Protein AF-A0A0D0ATN3-F1 (afdb_monomer)

pLDDT: mean 74.01, std 19.3, range [31.94, 97.38]

Mean predicted aligned error: 21.72 Å

Solvent-accessible surface area (backbone atoms only — not comparable to full-atom values): 22575 Å² total; per-residue (Å²): 134,84,80,76,78,71,85,44,72,61,66,73,38,77,87,56,84,79,75,71,80,78,74,77,78,72,66,83,76,50,70,67,58,50,52,53,48,52,52,52,50,52,53,52,51,50,54,52,49,54,49,52,52,52,53,51,50,49,54,51,51,51,53,50,55,47,44,55,51,16,64,77,67,76,44,57,52,66,58,55,46,62,65,70,42,78,64,70,81,70,70,72,80,78,76,84,49,58,69,58,21,52,45,51,54,50,48,49,63,76,40,60,90,52,58,97,87,68,57,77,50,73,69,56,42,52,48,55,48,69,72,31,70,78,68,65,70,60,51,78,64,56,49,48,52,40,40,46,54,46,48,54,50,50,48,50,63,67,70,40,83,56,89,40,73,69,50,52,45,54,51,42,52,52,46,46,52,51,47,52,45,50,68,47,64,71,44,91,58,43,68,57,48,36,42,74,76,64,72,41,55,68,69,59,54,54,48,51,51,52,52,49,55,59,63,54,66,81,69,84,73,86,72,88,85,61,69,72,62,45,46,40,48,42,51,53,65,37,28,68,70,68,28,40,44,78,42,56,70,61,88,94,58,81,68,60,62,76,90,71,57,81,47,72,65,58,53,47,52,53,50,49,31,45,73,74,56,52,25,41,81,41,77,50,53,73,67,57,43,53,54,50,50,51,53,57,48,52,40,46,74,73,63,48,82,69,62,86,76,72,76,77,60,90,72,81,74,68,80,78,81,75,77,77,76,80,79,79,86,73,78,89,77,89,80,83,87,84,91,78,79,88,76,81,82,82,78,56,75,72,60,53,55,54,50,51,54,54,48,46,67,74,67,72,119

Secondary structure (DSSP, 8-state):
-----TTSHHHH-TTS----------PPPPHHHHHHHHHHHHHHHHHHHHHHHHHHHHHHHHHHHHHHHHHHHT--HHHHHHHHS-----PPPPPPPHHHHHHHHHHHHHHTT--TT-PPPHHHHHHHHHH-HHHHS--HHHHHHHHHHHHHHHHHHHHS----HHHHHHHHHHHHHHHHHHHHHTSTTHHHHHHHHS---HHHHHHHHHHHHHHHTTS-S--SS-SHHHHHHHIIIIIHHH-EEEESPPTT-----GGG---HHHHHHHHHHHHHTSSEEEEPPHHHHHHHHHHHHHHHHTT---S--PPPPTTTT-------------------------PPPPPPHHHHHHHHHHHHHHHT-

Radius of gyration: 36.53 Å; Cα contacts (8 Å, |Δi|>4): 155; chains: 1; bounding box: 83×107×72 Å

Organism: NCBI:txid930992

Structure (mmCIF, N/CA/C/O backbone):
data_AF-A0A0D0ATN3-F1
#
_entry.id   AF-A0A0D0ATN3-F1
#
loop_
_atom_site.group_PDB
_atom_site.id
_atom_site.type_symbol
_atom_site.label_atom_id
_atom_site.label_alt_id
_atom_site.label_comp_id
_atom_site.label_asym_id
_atom_site.label_entity_id
_atom_site.label_seq_id
_atom_site.pdbx_PDB_ins_code
_atom_site.Cartn_x
_atom_site.Cartn_y
_atom_site.Cartn_z
_atom_site.occupancy
_atom_site.B_iso_or_equiv
_atom_site.auth_seq_id
_atom_site.auth_comp_id
_atom_site.auth_asym_id
_atom_site.auth_atom_id
_atom_site.pdbx_PDB_model_num
ATOM 1 N N . MET A 1 1 ? 20.987 -50.144 33.796 1.00 43.50 1 MET A N 1
ATOM 2 C CA . MET A 1 1 ? 20.230 -49.600 32.648 1.00 43.50 1 MET A CA 1
ATOM 3 C C . MET A 1 1 ? 20.823 -48.244 32.304 1.00 43.50 1 MET A C 1
ATOM 5 O O . MET A 1 1 ? 20.492 -47.256 32.950 1.00 43.50 1 MET A O 1
ATOM 9 N N . GLU A 1 2 ? 21.777 -48.211 31.376 1.00 46.62 2 GLU A N 1
ATOM 10 C CA . GLU A 1 2 ? 22.385 -46.962 30.908 1.00 46.62 2 GLU A CA 1
ATOM 11 C C . GLU A 1 2 ? 21.399 -46.220 29.999 1.00 46.62 2 GLU A C 1
ATOM 13 O O . GLU A 1 2 ? 20.874 -46.776 29.036 1.00 46.62 2 GLU A O 1
ATOM 18 N N . ARG A 1 3 ? 21.101 -44.961 30.338 1.00 52.53 3 ARG A N 1
ATOM 19 C CA . ARG A 1 3 ? 20.277 -44.076 29.511 1.00 52.53 3 ARG A CA 1
ATOM 20 C C . ARG A 1 3 ? 21.102 -43.627 28.305 1.00 52.53 3 ARG A C 1
ATOM 22 O O . ARG A 1 3 ? 21.996 -42.800 28.452 1.00 52.53 3 ARG A O 1
ATOM 29 N N . GLY A 1 4 ? 20.786 -44.163 27.128 1.00 58.72 4 GLY A N 1
ATOM 30 C CA . GLY A 1 4 ? 21.346 -43.707 25.856 1.00 58.72 4 GLY A CA 1
ATOM 31 C C . GLY A 1 4 ? 21.072 -42.217 25.625 1.00 58.72 4 GLY A C 1
ATOM 32 O O . GLY A 1 4 ? 19.952 -41.734 25.806 1.00 58.72 4 GLY A O 1
ATOM 33 N N . ASN A 1 5 ? 22.118 -41.472 25.271 1.00 62.84 5 ASN A N 1
ATOM 34 C CA . ASN A 1 5 ? 22.074 -40.031 25.044 1.00 62.84 5 ASN A CA 1
ATOM 35 C C . ASN A 1 5 ? 21.377 -39.718 23.699 1.00 62.84 5 ASN A C 1
ATOM 37 O O . ASN A 1 5 ? 22.022 -39.608 22.661 1.00 62.84 5 ASN A O 1
ATOM 41 N N . ASN A 1 6 ? 20.046 -39.572 23.714 1.00 63.56 6 ASN A N 1
ATOM 42 C CA . ASN A 1 6 ? 19.192 -39.324 22.532 1.00 63.56 6 ASN A CA 1
ATOM 43 C C . ASN A 1 6 ? 19.149 -37.844 22.081 1.00 63.56 6 ASN A C 1
ATOM 45 O O . ASN A 1 6 ? 18.125 -37.357 21.580 1.00 63.56 6 ASN A O 1
ATOM 49 N N . SER A 1 7 ? 20.225 -37.089 22.304 1.00 71.50 7 SER A N 1
ATOM 50 C CA . SER A 1 7 ? 20.281 -35.649 22.012 1.00 71.50 7 SER A CA 1
ATOM 51 C C . SER A 1 7 ? 20.633 -35.325 20.557 1.00 71.50 7 SER A C 1
ATOM 53 O O . SER A 1 7 ? 20.283 -34.244 20.089 1.00 71.50 7 SER A O 1
ATOM 55 N N . SER A 1 8 ? 21.257 -36.246 19.813 1.00 68.06 8 SER A N 1
ATOM 56 C CA . SER A 1 8 ? 21.610 -36.018 18.406 1.00 68.06 8 SER A CA 1
ATOM 57 C C . SER A 1 8 ? 20.594 -36.641 17.444 1.00 68.06 8 SER A C 1
ATOM 59 O O . SER A 1 8 ? 20.024 -37.703 17.707 1.00 68.06 8 SER A O 1
ATOM 61 N N . TRP A 1 9 ? 20.373 -35.986 16.301 1.00 70.69 9 TRP A N 1
ATOM 62 C CA . TRP A 1 9 ? 19.519 -36.505 15.226 1.00 70.69 9 TRP A CA 1
ATOM 63 C C . TRP A 1 9 ? 19.989 -37.885 14.737 1.00 70.69 9 TRP A C 1
ATOM 65 O O . TRP A 1 9 ? 19.164 -38.760 14.490 1.00 70.69 9 TRP A O 1
ATOM 75 N N . ALA A 1 10 ? 21.307 -38.110 14.698 1.00 71.88 10 ALA A N 1
ATOM 76 C CA . ALA A 1 10 ? 21.906 -39.388 14.315 1.00 71.88 10 ALA A CA 1
ATOM 77 C C . ALA A 1 10 ? 21.581 -40.518 15.309 1.00 71.88 10 ALA A C 1
ATOM 79 O O . ALA A 1 10 ? 21.305 -41.637 14.893 1.00 71.88 10 ALA A O 1
ATOM 80 N N . ALA A 1 11 ? 21.532 -40.225 16.615 1.00 74.00 11 ALA A N 1
ATOM 81 C CA . ALA A 1 11 ? 21.131 -41.204 17.630 1.00 74.00 11 ALA A CA 1
ATOM 82 C C . ALA A 1 11 ? 19.640 -41.580 17.532 1.00 74.00 11 ALA A C 1
ATOM 84 O O . ALA A 1 11 ? 19.250 -42.677 17.924 1.00 74.00 11 ALA A O 1
ATOM 85 N N . ARG A 1 12 ? 18.801 -40.679 17.000 1.00 75.31 12 ARG A N 1
ATOM 86 C CA . ARG A 1 12 ? 17.363 -40.917 16.788 1.00 75.31 12 ARG A CA 1
ATOM 87 C C . ARG A 1 12 ? 17.063 -41.657 15.484 1.00 75.31 12 ARG A C 1
ATOM 89 O O . ARG A 1 12 ? 16.041 -42.325 15.412 1.00 75.31 12 ARG A O 1
ATOM 96 N N . ASN A 1 13 ? 17.944 -41.554 14.488 1.00 75.50 13 ASN A N 1
ATOM 97 C CA . ASN A 1 13 ? 17.748 -42.103 13.145 1.00 75.50 13 ASN A CA 1
ATOM 98 C C . ASN A 1 13 ? 18.968 -42.932 12.694 1.00 75.50 13 ASN A C 1
ATOM 100 O O . ASN A 1 13 ? 19.644 -42.554 11.737 1.00 75.50 13 ASN A O 1
ATOM 104 N N . PRO A 1 14 ? 19.262 -44.065 13.364 1.00 75.38 14 PRO A N 1
ATOM 105 C CA . PRO A 1 14 ? 20.484 -44.844 13.137 1.00 75.38 14 PRO A CA 1
ATOM 106 C C . PRO A 1 14 ? 20.553 -45.511 11.754 1.00 75.38 14 PRO A C 1
ATOM 108 O O . PRO A 1 14 ? 21.629 -45.892 11.307 1.00 75.38 14 PRO A O 1
ATOM 111 N N . THR A 1 15 ? 19.418 -45.656 11.068 1.00 78.94 15 THR A N 1
ATOM 112 C CA . THR A 1 15 ? 19.322 -46.241 9.722 1.00 78.94 15 THR A CA 1
ATOM 113 C C . THR A 1 15 ? 19.456 -45.213 8.599 1.00 78.94 15 THR A C 1
ATOM 115 O O . THR A 1 15 ? 19.532 -45.600 7.434 1.00 78.94 15 THR A O 1
ATOM 118 N N . HIS A 1 16 ? 19.488 -43.914 8.915 1.00 72.81 16 HIS A N 1
ATOM 119 C CA . HIS A 1 16 ? 19.625 -42.864 7.912 1.00 72.81 16 HIS A CA 1
ATOM 120 C C . HIS A 1 16 ? 21.096 -42.445 7.774 1.00 72.81 16 HIS A C 1
ATOM 122 O O . HIS A 1 16 ? 21.723 -42.094 8.777 1.00 72.81 16 HIS A O 1
ATOM 128 N N . PRO A 1 17 ? 21.665 -42.443 6.552 1.00 76.25 17 PRO A N 1
ATOM 129 C CA . PRO A 1 17 ? 23.029 -41.980 6.345 1.00 76.25 17 PRO A CA 1
ATOM 130 C C . PRO A 1 17 ? 23.130 -40.502 6.737 1.00 76.25 17 PRO A C 1
ATOM 132 O O . PRO A 1 17 ? 22.365 -39.663 6.258 1.00 76.25 17 PRO A O 1
ATOM 135 N N . VAL A 1 18 ? 24.075 -40.180 7.622 1.00 74.25 18 VAL A N 1
ATOM 136 C CA . VAL A 1 18 ? 24.400 -38.791 7.955 1.00 74.25 18 VAL A CA 1
ATOM 137 C C . VAL A 1 18 ? 25.004 -38.167 6.704 1.00 74.25 18 VAL A C 1
ATOM 139 O O . VAL A 1 18 ? 26.103 -38.541 6.298 1.00 74.25 18 VAL A O 1
ATOM 142 N N . ILE A 1 19 ? 24.273 -37.243 6.077 1.00 75.44 19 ILE A N 1
ATOM 143 C CA . ILE A 1 19 ? 24.789 -36.476 4.943 1.00 75.44 19 ILE A CA 1
ATOM 144 C C . ILE A 1 19 ? 26.032 -35.738 5.455 1.00 75.44 19 ILE A C 1
ATOM 146 O O . ILE A 1 19 ? 25.908 -34.954 6.404 1.00 75.44 19 ILE A O 1
ATOM 150 N N . PRO A 1 20 ? 27.231 -35.998 4.901 1.00 69.81 20 PRO A N 1
ATOM 151 C CA . PRO A 1 20 ? 28.419 -35.279 5.318 1.00 69.81 20 PRO A CA 1
ATOM 152 C C . PRO A 1 20 ? 28.167 -33.799 5.066 1.00 69.81 20 PRO A C 1
ATOM 154 O O . PRO A 1 20 ? 27.674 -33.417 4.003 1.00 69.81 20 PRO A O 1
ATOM 157 N N . MET A 1 21 ? 28.472 -32.972 6.064 1.00 59.81 21 MET A N 1
ATOM 158 C CA . MET A 1 21 ? 28.415 -31.526 5.917 1.00 59.81 21 MET A CA 1
ATOM 159 C C . MET A 1 21 ? 29.258 -31.183 4.692 1.00 59.81 21 MET A C 1
ATOM 161 O O . MET A 1 21 ? 30.468 -31.412 4.701 1.00 59.81 21 MET A O 1
ATOM 165 N N . GLN A 1 22 ? 28.606 -30.735 3.615 1.00 60.88 22 GLN A N 1
ATOM 166 C CA . GLN A 1 22 ? 29.299 -30.346 2.399 1.00 60.88 22 GLN A CA 1
ATOM 167 C C . GLN A 1 22 ? 30.288 -29.261 2.809 1.00 60.88 22 GLN A C 1
ATOM 169 O O . GLN A 1 22 ? 29.901 -28.149 3.173 1.00 60.88 22 GLN A O 1
ATOM 174 N N . SER A 1 23 ? 31.578 -29.599 2.834 1.00 56.38 23 SER A N 1
ATOM 175 C CA . SER A 1 23 ? 32.610 -28.590 2.953 1.00 56.38 23 SER A CA 1
ATOM 176 C C . SER A 1 23 ? 32.482 -27.774 1.681 1.00 56.38 23 SER A C 1
ATOM 178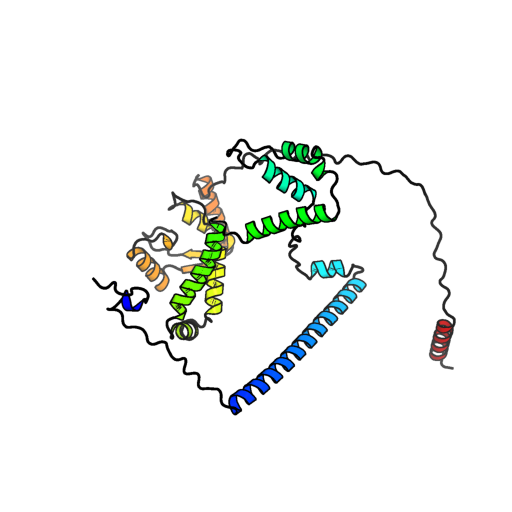 O O . SER A 1 23 ? 32.868 -28.252 0.615 1.00 56.38 23 SER A O 1
ATOM 180 N N . ASN A 1 24 ? 31.871 -26.593 1.770 1.00 55.41 24 ASN A N 1
ATOM 181 C CA . ASN A 1 24 ? 31.887 -25.622 0.688 1.00 55.41 24 ASN A CA 1
ATOM 182 C C . ASN A 1 24 ? 33.358 -25.349 0.375 1.00 55.41 24 ASN A C 1
ATOM 184 O O . ASN A 1 24 ? 34.002 -24.527 1.023 1.00 55.41 24 ASN A O 1
ATOM 188 N N . GLY A 1 25 ? 33.899 -26.093 -0.591 1.00 52.00 25 GLY A N 1
ATOM 189 C CA . GLY A 1 25 ? 35.280 -26.059 -1.050 1.00 52.00 25 GLY A CA 1
ATOM 190 C C . GLY A 1 25 ? 35.571 -24.799 -1.852 1.00 52.00 25 GLY A C 1
ATOM 191 O O . GLY A 1 25 ? 36.268 -24.848 -2.859 1.00 52.00 25 GLY A O 1
ATOM 192 N N . GLY A 1 26 ? 35.025 -23.657 -1.431 1.00 60.06 26 GLY A N 1
ATOM 193 C CA . GLY A 1 26 ? 35.485 -22.362 -1.886 1.00 60.06 26 GLY A CA 1
ATOM 194 C C . GLY A 1 26 ? 36.895 -22.173 -1.352 1.00 60.06 26 GLY A C 1
ATOM 195 O O . GLY A 1 26 ? 37.074 -21.713 -0.226 1.00 60.06 26 GLY A O 1
ATOM 196 N N . GLY A 1 27 ? 37.894 -22.582 -2.136 1.00 70.62 27 GLY A N 1
ATOM 197 C CA . GLY A 1 27 ? 39.300 -22.382 -1.808 1.00 70.62 27 GLY A CA 1
ATOM 198 C C . GLY A 1 27 ? 39.552 -20.940 -1.363 1.00 70.62 27 GLY A C 1
ATOM 199 O O . GLY A 1 27 ? 38.947 -19.994 -1.879 1.00 70.62 27 GLY A O 1
ATOM 200 N N . ARG A 1 28 ? 40.426 -20.763 -0.365 1.00 74.69 28 ARG A N 1
ATOM 201 C CA . ARG A 1 28 ? 40.796 -19.440 0.150 1.00 74.69 28 ARG A CA 1
ATOM 202 C C . ARG A 1 28 ? 41.249 -18.577 -1.030 1.00 74.69 28 ARG A C 1
ATOM 204 O O . ARG A 1 28 ? 42.201 -18.936 -1.714 1.00 74.69 28 ARG A O 1
ATOM 211 N N . LEU A 1 29 ? 40.541 -17.470 -1.270 1.00 78.12 29 LEU A N 1
ATOM 212 C CA . LEU A 1 29 ? 40.775 -16.604 -2.429 1.00 78.12 29 LEU A CA 1
ATOM 213 C C . LEU A 1 29 ? 42.251 -16.238 -2.540 1.00 78.12 29 LEU A C 1
ATOM 215 O O . LEU A 1 29 ? 42.842 -15.758 -1.562 1.00 78.12 29 LEU A O 1
ATOM 219 N N . THR A 1 30 ? 42.810 -16.428 -3.732 1.00 86.31 30 THR A N 1
ATOM 220 C CA . THR A 1 30 ? 44.186 -16.030 -4.021 1.00 86.31 30 THR A CA 1
ATOM 221 C C . THR A 1 30 ? 44.321 -14.512 -3.913 1.00 86.31 30 THR A C 1
ATOM 223 O O . THR A 1 30 ? 43.347 -13.764 -4.050 1.00 86.31 30 THR A O 1
ATOM 226 N N . GLU A 1 31 ? 45.530 -14.022 -3.649 1.00 87.88 31 GLU A N 1
ATOM 227 C CA . GLU A 1 31 ? 45.779 -12.579 -3.538 1.00 87.88 31 GLU A CA 1
ATOM 228 C C . GLU A 1 31 ? 45.412 -11.837 -4.829 1.00 87.88 31 GLU A C 1
ATOM 230 O O . GLU A 1 31 ? 44.794 -10.775 -4.770 1.00 87.88 31 GLU A O 1
ATOM 235 N N . ALA A 1 32 ? 45.649 -12.463 -5.986 1.00 85.62 32 ALA A N 1
ATOM 236 C CA . ALA A 1 32 ? 45.200 -11.965 -7.282 1.00 85.62 32 ALA A CA 1
ATOM 237 C C . ALA A 1 32 ? 43.667 -11.841 -7.361 1.00 85.62 32 ALA A C 1
ATOM 239 O O . ALA A 1 32 ? 43.155 -10.796 -7.751 1.00 85.62 32 ALA A O 1
ATOM 240 N N . GLN A 1 33 ? 42.911 -12.853 -6.912 1.00 86.06 33 GLN A N 1
ATOM 241 C CA . GLN A 1 33 ? 41.444 -12.787 -6.877 1.00 86.06 33 GLN A CA 1
ATOM 242 C C . GLN A 1 33 ? 40.931 -11.700 -5.923 1.00 86.06 33 GLN A C 1
ATOM 244 O O . GLN A 1 33 ? 39.931 -11.043 -6.220 1.00 86.06 33 GLN A O 1
ATOM 249 N N . LYS A 1 34 ? 41.603 -11.480 -4.785 1.00 89.38 34 LYS A N 1
ATOM 250 C CA . LYS A 1 34 ? 41.271 -10.382 -3.863 1.00 89.38 34 LYS A CA 1
ATOM 251 C C . LYS A 1 34 ? 41.530 -9.018 -4.507 1.00 89.38 34 LYS A C 1
ATOM 253 O O . LYS A 1 34 ? 40.654 -8.161 -4.428 1.00 89.38 34 LYS A O 1
ATOM 258 N N . ALA A 1 35 ? 42.660 -8.845 -5.194 1.00 89.50 35 ALA A N 1
ATOM 259 C CA . ALA A 1 35 ? 42.992 -7.619 -5.921 1.00 89.50 35 ALA A CA 1
ATOM 260 C C . ALA A 1 35 ? 42.025 -7.345 -7.092 1.00 89.50 35 ALA A C 1
ATOM 262 O O . ALA A 1 35 ? 41.558 -6.223 -7.275 1.00 89.50 35 ALA A O 1
ATOM 263 N N . SER A 1 36 ? 41.626 -8.372 -7.850 1.00 90.31 36 SER A N 1
ATOM 264 C CA . SER A 1 36 ? 40.599 -8.216 -8.890 1.00 90.31 36 SER A CA 1
ATOM 265 C C . SER A 1 36 ? 39.244 -7.810 -8.299 1.00 90.31 36 SER A C 1
ATOM 267 O O . SER A 1 36 ? 38.535 -6.986 -8.876 1.00 90.31 36 SER A O 1
ATOM 269 N N . ARG A 1 37 ? 38.877 -8.348 -7.126 1.00 90.00 37 ARG A N 1
ATOM 270 C CA . ARG A 1 37 ? 37.638 -7.974 -6.425 1.00 90.00 37 ARG A CA 1
ATOM 271 C C . ARG A 1 37 ? 37.674 -6.534 -5.921 1.00 90.00 37 ARG A C 1
ATOM 273 O O . ARG A 1 37 ? 36.666 -5.842 -6.061 1.00 90.00 37 ARG A O 1
ATOM 280 N N . THR A 1 38 ? 38.789 -6.060 -5.369 1.00 92.19 38 THR A N 1
ATOM 281 C CA . THR A 1 38 ? 38.902 -4.661 -4.923 1.00 92.19 38 THR A CA 1
ATOM 282 C C . THR A 1 38 ? 38.816 -3.693 -6.100 1.00 92.19 38 THR A C 1
ATOM 284 O O . THR A 1 38 ? 38.044 -2.739 -6.025 1.00 92.19 38 THR A O 1
ATOM 287 N N . LEU A 1 39 ? 39.489 -3.984 -7.219 1.00 90.94 39 LEU A N 1
ATOM 288 C CA . LEU A 1 39 ? 39.390 -3.183 -8.447 1.00 90.94 39 LEU A CA 1
ATOM 289 C C . LEU A 1 39 ? 37.961 -3.152 -9.001 1.00 90.94 39 LEU A C 1
ATOM 291 O O . LEU A 1 39 ? 37.426 -2.076 -9.263 1.00 90.94 39 LEU A O 1
ATOM 295 N N . LYS A 1 40 ? 37.297 -4.311 -9.098 1.00 92.19 40 LYS A N 1
ATOM 296 C CA . LYS A 1 40 ? 35.895 -4.392 -9.539 1.00 92.19 40 LYS A CA 1
ATOM 297 C C . LYS A 1 40 ? 34.958 -3.619 -8.605 1.00 92.19 40 LYS A C 1
ATOM 299 O O . LYS A 1 40 ? 34.026 -2.966 -9.062 1.00 92.19 40 LYS A O 1
ATOM 304 N N . THR A 1 41 ? 35.216 -3.658 -7.299 1.00 91.62 41 THR A N 1
ATOM 305 C CA . THR A 1 41 ? 34.433 -2.911 -6.302 1.00 91.62 41 THR A CA 1
ATOM 306 C C . THR A 1 41 ? 34.620 -1.403 -6.464 1.00 91.62 41 THR A C 1
ATOM 308 O O . THR A 1 41 ? 33.641 -0.660 -6.414 1.00 91.62 41 THR A O 1
ATOM 311 N N . ALA A 1 42 ? 35.853 -0.946 -6.707 1.00 92.88 42 ALA A N 1
ATOM 312 C CA . ALA A 1 42 ? 36.152 0.458 -6.975 1.00 92.88 42 ALA A CA 1
ATOM 313 C C . ALA A 1 42 ? 35.466 0.952 -8.261 1.00 92.88 42 ALA A C 1
ATOM 315 O O . ALA A 1 42 ? 34.776 1.969 -8.223 1.00 92.88 42 ALA A O 1
ATOM 316 N N . GLN A 1 43 ? 35.550 0.183 -9.351 1.00 95.12 43 GLN A N 1
ATOM 317 C CA . GLN A 1 43 ? 34.872 0.493 -10.615 1.00 95.12 43 GLN A CA 1
ATOM 318 C C . GLN A 1 43 ? 33.347 0.523 -10.468 1.00 95.12 43 GLN A C 1
ATOM 320 O O . GLN A 1 43 ? 32.687 1.431 -10.966 1.00 95.12 43 GLN A O 1
ATOM 325 N N . ASN A 1 44 ? 32.762 -0.444 -9.757 1.00 93.31 44 ASN A N 1
ATOM 326 C CA . ASN A 1 44 ? 31.321 -0.457 -9.506 1.00 93.31 44 ASN A CA 1
ATOM 327 C C . ASN A 1 44 ? 30.881 0.748 -8.668 1.00 93.31 44 ASN A C 1
ATOM 329 O O . ASN A 1 44 ? 29.825 1.321 -8.929 1.00 93.31 44 ASN A O 1
ATOM 333 N N . LYS A 1 45 ? 31.693 1.164 -7.690 1.00 95.44 45 LYS A N 1
ATOM 334 C CA . LYS A 1 45 ? 31.431 2.365 -6.890 1.00 95.44 45 LYS A CA 1
ATOM 335 C C . LYS A 1 45 ? 31.470 3.626 -7.751 1.00 95.44 45 LYS A C 1
ATOM 337 O O . LYS A 1 45 ? 30.607 4.481 -7.594 1.00 95.44 45 LYS A O 1
ATOM 342 N N . GLU A 1 46 ? 32.434 3.735 -8.658 1.00 95.38 46 GLU A N 1
ATOM 343 C CA . GLU A 1 46 ? 32.532 4.850 -9.604 1.00 95.38 46 GLU A CA 1
ATOM 344 C C . GLU A 1 46 ? 31.332 4.893 -10.558 1.00 95.38 46 GLU A C 1
ATOM 346 O O . GLU A 1 46 ? 30.671 5.922 -10.661 1.00 95.38 46 GLU A O 1
ATOM 351 N N . ARG A 1 47 ? 30.953 3.753 -11.150 1.00 95.50 47 ARG A N 1
ATOM 352 C CA . ARG A 1 47 ? 29.748 3.643 -11.993 1.00 95.50 47 ARG A CA 1
ATOM 353 C C . ARG A 1 47 ? 28.473 4.005 -11.237 1.00 95.50 47 ARG A C 1
ATOM 355 O O . ARG A 1 47 ? 27.623 4.707 -11.772 1.00 95.50 47 ARG A O 1
ATOM 362 N N . SER A 1 48 ? 28.343 3.555 -9.989 1.00 94.19 48 SER A N 1
ATOM 363 C CA . SER A 1 48 ? 27.194 3.896 -9.146 1.00 94.19 48 SER A CA 1
ATOM 364 C C . SER A 1 48 ? 27.134 5.391 -8.838 1.00 94.19 48 SER A C 1
ATOM 366 O O . SER A 1 48 ? 26.037 5.941 -8.798 1.00 94.19 48 SER A O 1
ATOM 368 N N . LYS A 1 49 ? 28.280 6.049 -8.621 1.00 96.56 49 LYS A N 1
ATOM 369 C CA . LYS A 1 49 ? 28.337 7.504 -8.424 1.00 96.56 49 LYS A CA 1
ATOM 370 C C . LYS A 1 49 ? 27.952 8.252 -9.695 1.00 96.56 49 LYS A C 1
ATOM 372 O O . LYS A 1 49 ? 27.073 9.101 -9.635 1.00 96.56 49 LYS A O 1
ATOM 377 N N . ALA A 1 50 ? 28.526 7.873 -10.837 1.00 96.69 50 ALA A N 1
ATOM 378 C CA . ALA A 1 50 ? 28.193 8.471 -12.128 1.00 96.69 50 ALA A CA 1
ATOM 379 C C . ALA A 1 50 ? 26.693 8.336 -12.446 1.00 96.69 50 ALA A C 1
ATOM 381 O O . ALA A 1 50 ? 26.059 9.285 -12.899 1.00 96.69 50 ALA A O 1
ATOM 382 N N . LEU A 1 51 ? 26.093 7.181 -12.135 1.00 96.50 51 LEU A N 1
ATOM 383 C CA . LEU A 1 51 ? 24.652 6.977 -12.274 1.00 96.50 51 LEU A CA 1
ATOM 384 C C . LEU A 1 51 ? 23.843 7.890 -11.338 1.00 96.50 51 LEU A C 1
ATOM 386 O O . LEU A 1 51 ? 22.856 8.478 -11.768 1.00 96.50 51 LEU A O 1
ATOM 390 N N . GLN A 1 52 ? 24.245 8.029 -10.073 1.00 95.94 52 GLN A N 1
ATOM 391 C CA . GLN A 1 52 ? 23.574 8.930 -9.128 1.00 95.94 52 GLN A CA 1
ATOM 392 C C . GLN A 1 52 ? 23.652 10.396 -9.572 1.00 95.94 52 GLN A C 1
ATOM 394 O O . GLN A 1 52 ? 22.658 11.119 -9.477 1.00 95.94 52 GLN A O 1
ATOM 399 N N . GLU A 1 53 ? 24.802 10.830 -10.084 1.00 97.38 53 GLU A N 1
ATOM 400 C CA . GLU A 1 53 ? 24.992 12.173 -10.634 1.00 97.38 53 GLU A CA 1
ATOM 401 C C . GLU A 1 53 ? 24.096 12.400 -11.857 1.00 97.38 53 GLU A C 1
ATOM 403 O O . GLU A 1 53 ? 23.362 13.387 -11.893 1.00 97.38 53 GLU A O 1
ATOM 408 N N . ALA A 1 54 ? 24.057 11.450 -12.797 1.00 97.19 54 ALA A N 1
ATOM 409 C CA . ALA A 1 54 ? 23.185 11.514 -13.970 1.00 97.19 54 ALA A CA 1
ATOM 410 C C . ALA A 1 54 ? 21.691 11.560 -13.592 1.00 97.19 54 ALA A C 1
ATOM 412 O O . ALA A 1 54 ? 20.937 12.363 -14.138 1.00 97.19 54 ALA A O 1
ATOM 413 N N . ILE A 1 55 ? 21.257 10.756 -12.612 1.00 95.81 55 ILE A N 1
ATOM 414 C CA . ILE A 1 55 ? 19.880 10.798 -12.088 1.00 95.81 55 ILE A CA 1
ATOM 415 C C . ILE A 1 55 ? 19.581 12.169 -11.472 1.00 95.81 55 ILE A C 1
ATOM 417 O O . ILE A 1 55 ? 18.507 12.729 -11.692 1.00 95.81 55 ILE A O 1
ATOM 421 N N . THR A 1 56 ? 20.526 12.732 -10.719 1.00 96.00 56 THR A N 1
ATOM 422 C CA . THR A 1 56 ? 20.354 14.044 -10.084 1.00 96.00 56 THR A CA 1
ATOM 423 C C . THR A 1 56 ? 20.221 15.149 -11.130 1.00 96.00 56 THR A C 1
ATOM 425 O O . THR A 1 56 ? 19.325 15.986 -11.019 1.00 96.00 56 THR A O 1
ATOM 428 N N . GLN A 1 57 ? 21.056 15.125 -12.173 1.00 97.12 57 GLN A N 1
ATOM 429 C CA . GLN A 1 57 ? 20.969 16.056 -13.301 1.00 97.12 57 GLN A CA 1
ATOM 430 C C . GLN A 1 57 ? 19.625 15.932 -14.023 1.00 97.12 57 GLN A C 1
ATOM 432 O O . GLN A 1 57 ? 18.945 16.936 -14.221 1.00 97.12 57 GLN A O 1
ATOM 437 N N . PHE A 1 58 ? 19.178 14.708 -14.314 1.00 95.75 58 PHE A N 1
ATOM 438 C CA . PHE A 1 58 ? 17.879 14.470 -14.940 1.00 95.75 58 PHE A CA 1
ATOM 439 C C . PHE A 1 58 ? 16.721 15.048 -14.114 1.00 95.75 58 PHE A C 1
ATOM 441 O O . PHE A 1 58 ? 15.859 15.740 -14.653 1.00 95.75 58 PHE A O 1
ATOM 448 N N . VAL A 1 59 ? 16.702 14.827 -12.795 1.00 91.69 59 VAL A N 1
ATOM 449 C CA . VAL A 1 59 ? 15.657 15.379 -11.914 1.00 91.69 59 VAL A CA 1
ATOM 450 C C . VAL A 1 59 ? 15.675 16.912 -11.915 1.00 91.69 59 VAL A C 1
ATOM 452 O O . VAL A 1 59 ? 14.612 17.538 -11.927 1.00 91.69 59 VAL A O 1
ATOM 455 N N . GLN A 1 60 ? 16.858 17.531 -11.942 1.00 93.75 60 GLN A N 1
ATOM 456 C CA . GLN A 1 60 ? 16.990 18.987 -12.041 1.00 93.75 60 GLN A CA 1
ATOM 457 C C . GLN A 1 60 ? 16.477 19.522 -13.384 1.00 93.75 60 GLN A C 1
ATOM 459 O O . GLN A 1 60 ? 15.742 20.510 -13.406 1.00 93.75 60 GLN A O 1
ATOM 464 N N . GLU A 1 61 ? 16.822 18.871 -14.496 1.00 95.06 61 GLU A N 1
ATOM 465 C CA . GLU A 1 61 ? 16.345 19.237 -15.834 1.00 95.06 61 GLU A CA 1
ATOM 466 C C . GLU A 1 61 ? 14.827 19.108 -15.959 1.00 95.06 61 GLU A C 1
ATOM 468 O O . GLU A 1 61 ? 14.172 20.017 -16.470 1.00 95.06 61 GLU A O 1
ATOM 473 N N . GLN A 1 62 ? 14.252 18.021 -15.438 1.00 90.25 62 GLN A N 1
ATOM 474 C CA . GLN A 1 62 ? 12.802 17.857 -15.357 1.00 90.25 62 GLN A CA 1
ATOM 475 C C . GLN A 1 62 ? 12.173 18.994 -14.546 1.00 90.25 62 GLN A C 1
ATOM 477 O O . GLN A 1 62 ? 11.211 19.607 -14.997 1.00 90.25 62 GLN A O 1
ATOM 482 N N . GLY A 1 63 ? 12.750 19.344 -13.392 1.00 89.94 63 GLY A N 1
ATOM 483 C CA . GLY A 1 63 ? 12.281 20.462 -12.571 1.00 89.94 63 GLY A CA 1
ATOM 484 C C . GLY A 1 63 ? 12.227 21.794 -13.326 1.00 89.94 63 GLY A C 1
ATOM 485 O O . GLY A 1 63 ? 11.226 22.501 -13.224 1.00 89.94 63 GLY A O 1
ATOM 486 N N . LYS A 1 64 ? 13.259 22.107 -14.122 1.00 94.31 64 LYS A N 1
ATOM 487 C CA . LYS A 1 64 ? 13.302 23.318 -14.962 1.00 94.31 64 LYS A CA 1
ATOM 488 C C . LYS A 1 64 ? 12.223 23.296 -16.043 1.00 94.31 64 LYS A C 1
ATOM 490 O O . LYS A 1 64 ? 11.435 24.228 -16.124 1.00 94.31 64 LYS A O 1
ATOM 495 N N . ARG A 1 65 ? 12.104 22.193 -16.792 1.00 93.25 65 ARG A N 1
ATOM 496 C CA . ARG A 1 65 ? 11.073 22.049 -17.838 1.00 93.25 65 ARG A CA 1
ATOM 497 C C . ARG A 1 65 ? 9.653 22.189 -17.286 1.00 93.25 65 ARG A C 1
ATOM 499 O O . ARG A 1 65 ? 8.792 22.775 -17.935 1.00 93.25 65 ARG A O 1
ATOM 506 N N . LEU A 1 66 ? 9.401 21.663 -16.085 1.00 91.75 66 LEU A N 1
ATOM 507 C CA . LEU A 1 66 ? 8.113 21.814 -15.404 1.00 91.75 66 LEU A CA 1
ATOM 508 C C . LEU A 1 66 ? 7.826 23.268 -15.023 1.00 91.75 66 LEU A C 1
ATOM 510 O O . LEU A 1 66 ? 6.684 23.706 -15.143 1.00 91.75 66 LEU A O 1
ATOM 514 N N . HIS A 1 67 ? 8.846 24.000 -14.579 1.00 92.50 67 HIS A N 1
ATOM 515 C CA . HIS A 1 67 ? 8.731 25.420 -14.266 1.00 92.50 67 HIS A CA 1
ATOM 516 C C . HIS A 1 67 ? 8.475 26.259 -15.528 1.00 92.50 67 HIS A C 1
ATOM 518 O O . HIS A 1 67 ? 7.587 27.106 -15.535 1.00 92.50 67 HIS A O 1
ATOM 524 N N . ASP A 1 68 ? 9.156 25.962 -16.635 1.00 95.12 68 ASP A N 1
ATOM 525 C CA . ASP A 1 68 ? 8.931 26.651 -17.913 1.00 95.12 68 ASP A CA 1
ATOM 526 C C . ASP A 1 68 ? 7.495 26.433 -18.428 1.00 95.12 68 ASP A C 1
ATOM 528 O O . ASP A 1 68 ? 6.833 27.368 -18.892 1.00 95.12 68 ASP A O 1
ATOM 532 N N . LEU A 1 69 ? 6.965 25.212 -18.279 1.00 93.06 69 LEU A N 1
ATOM 533 C CA . LEU A 1 69 ? 5.561 24.900 -18.572 1.00 93.06 69 LEU A CA 1
ATOM 534 C C . LEU A 1 69 ? 4.598 25.659 -17.649 1.00 93.06 69 LEU A C 1
ATOM 536 O O . LEU A 1 69 ? 3.561 26.145 -18.104 1.00 93.06 69 LEU A O 1
ATOM 540 N N . ALA A 1 70 ? 4.936 25.785 -16.366 1.00 95.06 70 ALA A N 1
ATOM 541 C CA . ALA A 1 70 ? 4.152 26.538 -15.392 1.00 95.06 70 ALA A CA 1
ATOM 542 C C . ALA A 1 70 ? 4.056 28.022 -15.765 1.00 95.06 70 ALA A C 1
ATOM 544 O O . ALA A 1 70 ? 2.956 28.583 -15.769 1.00 95.06 70 ALA A O 1
ATOM 545 N N . LEU A 1 71 ? 5.178 28.629 -16.166 1.00 95.00 71 LEU A N 1
ATOM 546 C CA . LEU A 1 71 ? 5.234 30.008 -16.649 1.00 95.00 71 LEU A CA 1
ATOM 547 C C . LEU A 1 71 ? 4.429 30.193 -17.940 1.00 95.00 71 LEU A C 1
ATOM 549 O O . LEU A 1 71 ? 3.618 31.114 -18.020 1.00 95.00 71 LEU A O 1
ATOM 553 N N . THR A 1 72 ? 4.600 29.289 -18.909 1.00 96.75 72 THR A N 1
ATOM 554 C CA . THR A 1 72 ? 3.924 29.340 -20.219 1.00 96.75 72 THR A CA 1
ATOM 555 C C . THR A 1 72 ? 2.403 29.255 -20.090 1.00 96.75 72 THR A C 1
ATOM 557 O O . THR A 1 72 ? 1.674 29.927 -20.817 1.00 96.75 72 THR A O 1
ATOM 560 N N . HIS A 1 73 ? 1.908 28.441 -19.156 1.00 95.56 73 HIS A N 1
ATOM 561 C CA . HIS A 1 73 ? 0.474 28.215 -18.972 1.00 95.56 73 HIS A CA 1
ATOM 562 C C . HIS A 1 73 ? -0.140 29.001 -17.803 1.00 95.56 73 HIS A C 1
ATOM 564 O O . HIS A 1 73 ? -1.340 28.877 -17.567 1.00 95.56 73 HIS A O 1
ATOM 570 N N . HIS A 1 74 ? 0.642 29.813 -17.080 1.00 94.50 74 HIS A N 1
ATOM 571 C CA . HIS A 1 74 ? 0.216 30.555 -15.882 1.00 94.50 74 HIS A CA 1
ATOM 572 C C . HIS A 1 74 ? -0.418 29.667 -14.794 1.00 94.50 74 HIS A C 1
ATOM 574 O O . HIS A 1 74 ? -1.385 30.040 -14.125 1.00 94.50 74 HIS A O 1
ATOM 580 N N . ILE A 1 75 ? 0.129 28.467 -14.618 1.00 94.38 75 ILE A N 1
ATOM 581 C CA . ILE A 1 75 ? -0.328 27.455 -13.661 1.00 94.38 75 ILE A CA 1
ATOM 582 C C . ILE A 1 75 ? 0.754 27.281 -12.590 1.00 94.38 75 ILE A C 1
ATOM 584 O O . ILE A 1 75 ? 1.928 27.475 -12.859 1.00 94.38 75 ILE A O 1
ATOM 588 N N . SER A 1 76 ? 0.388 26.897 -11.363 1.00 92.00 76 SER A N 1
ATOM 589 C CA . SER A 1 76 ? 1.399 26.596 -10.334 1.00 92.00 76 SER A CA 1
ATOM 590 C C . SER A 1 76 ? 2.194 25.320 -10.646 1.00 92.00 76 SER A C 1
ATOM 592 O O . SER A 1 76 ? 1.604 24.299 -11.006 1.00 92.00 76 SER A O 1
ATOM 594 N N . ASP A 1 77 ? 3.505 25.329 -10.385 1.00 88.88 77 ASP A N 1
ATOM 595 C CA . ASP A 1 77 ? 4.397 24.166 -10.531 1.00 88.88 77 ASP A CA 1
ATOM 596 C C . ASP A 1 77 ? 3.843 22.915 -9.837 1.00 88.88 77 ASP A C 1
ATOM 598 O O . ASP A 1 77 ? 3.932 21.804 -10.353 1.00 88.88 77 ASP A O 1
ATOM 602 N N . ASN A 1 78 ? 3.223 23.092 -8.665 1.00 86.94 78 ASN A N 1
ATOM 603 C CA . ASN A 1 78 ? 2.604 22.005 -7.908 1.00 86.94 78 ASN A CA 1
ATOM 604 C C . ASN A 1 78 ? 1.415 21.381 -8.644 1.00 86.94 78 ASN A C 1
ATOM 606 O O . ASN A 1 78 ? 1.210 20.176 -8.555 1.00 86.94 78 ASN A O 1
ATOM 610 N N . HIS A 1 79 ? 0.628 22.175 -9.371 1.00 87.81 79 HIS A N 1
ATOM 611 C CA . HIS A 1 79 ? -0.489 21.645 -10.145 1.00 87.81 79 HIS A CA 1
ATOM 612 C C . HIS A 1 79 ? 0.005 20.788 -11.314 1.00 87.81 79 HIS A C 1
ATOM 614 O O . HIS A 1 79 ? -0.500 19.687 -11.501 1.00 87.81 79 HIS A O 1
ATOM 620 N N . ILE A 1 80 ? 1.037 21.237 -12.036 1.00 88.50 80 ILE A N 1
ATOM 621 C CA . ILE A 1 80 ? 1.644 20.462 -13.12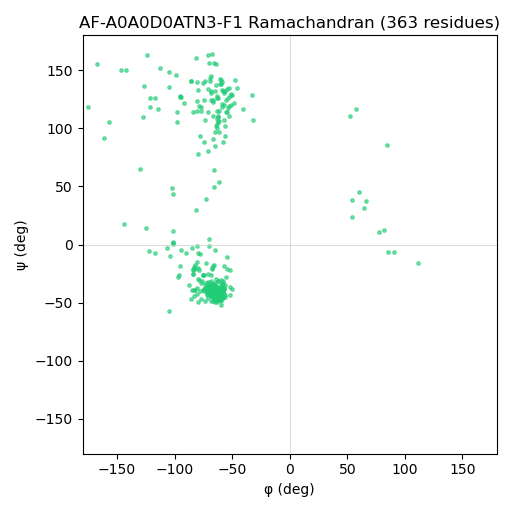9 1.00 88.50 80 ILE A CA 1
ATOM 622 C C . ILE A 1 80 ? 2.317 19.192 -12.590 1.00 88.50 80 ILE A C 1
ATOM 624 O O . ILE A 1 80 ? 2.122 18.112 -13.147 1.00 88.50 80 ILE A O 1
ATOM 628 N N . LYS A 1 81 ? 3.032 19.285 -11.460 1.00 86.62 81 LYS A N 1
ATOM 629 C CA . LYS A 1 81 ? 3.595 18.115 -10.765 1.00 86.62 81 LYS A CA 1
ATOM 630 C C . LYS A 1 81 ? 2.515 17.096 -10.406 1.00 86.62 81 LYS A C 1
ATOM 632 O O . LYS A 1 81 ? 2.705 15.926 -10.691 1.00 86.62 81 LYS A O 1
ATOM 637 N N . ASN A 1 82 ? 1.374 17.528 -9.870 1.00 84.31 82 ASN A N 1
ATOM 638 C CA . ASN A 1 82 ? 0.255 16.635 -9.537 1.00 84.31 82 ASN A CA 1
ATOM 639 C C . ASN A 1 82 ? -0.432 16.008 -10.766 1.00 84.31 82 ASN A C 1
ATOM 641 O O . ASN A 1 82 ? -1.143 15.021 -10.614 1.00 84.31 82 ASN A O 1
ATOM 645 N N . LEU A 1 83 ? -0.290 16.602 -11.957 1.00 85.19 83 LEU A N 1
ATOM 646 C CA . LEU A 1 83 ? -0.825 16.048 -13.206 1.00 85.19 83 LEU A CA 1
ATOM 647 C C . LEU A 1 83 ? 0.116 15.000 -13.818 1.00 85.19 83 LEU A C 1
ATOM 649 O O . LEU A 1 83 ? -0.357 14.004 -14.358 1.00 85.19 83 LEU A O 1
ATOM 653 N N . ILE A 1 84 ? 1.432 15.236 -13.755 1.00 82.00 84 ILE A N 1
ATOM 654 C CA . ILE A 1 84 ? 2.464 14.376 -14.368 1.00 82.00 84 ILE A CA 1
ATOM 655 C C . ILE A 1 84 ? 2.858 13.233 -13.453 1.00 82.00 84 ILE A C 1
ATOM 657 O O . ILE A 1 84 ? 2.922 12.081 -13.885 1.00 82.00 84 ILE A O 1
ATOM 661 N N . SER A 1 85 ? 3.112 13.544 -12.183 1.00 71.69 85 SER A N 1
ATOM 662 C CA . SER A 1 85 ? 3.082 12.527 -11.159 1.00 71.69 85 SER A CA 1
ATOM 663 C C . SER A 1 85 ? 1.641 12.049 -11.167 1.00 71.69 85 SER A C 1
ATOM 665 O O . SER A 1 85 ? 0.771 12.691 -10.586 1.00 71.69 85 SER A O 1
ATOM 667 N N . LEU A 1 86 ? 1.379 10.908 -11.806 1.00 56.62 86 LEU A N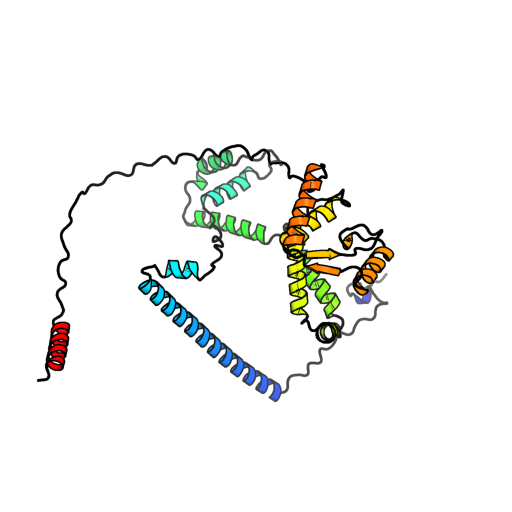 1
ATOM 668 C CA . LEU A 1 86 ? 0.271 10.022 -11.465 1.00 56.62 86 LEU A CA 1
ATOM 669 C C . LEU A 1 86 ? 0.493 9.555 -10.022 1.00 56.62 86 LEU A C 1
ATOM 671 O O . LEU A 1 86 ? 0.591 8.360 -9.758 1.00 56.62 86 LEU A O 1
ATOM 675 N N . GLU A 1 87 ? 0.671 10.499 -9.095 1.00 57.50 87 GLU A N 1
ATOM 676 C CA . GLU A 1 87 ? 0.742 10.314 -7.672 1.00 57.50 87 GLU A CA 1
ATOM 677 C C . GLU A 1 87 ? -0.657 9.825 -7.360 1.00 57.50 87 GLU A C 1
ATOM 679 O O . GLU A 1 87 ? -1.601 10.570 -7.100 1.00 57.50 87 GLU A O 1
ATOM 684 N N . THR A 1 88 ? -0.805 8.511 -7.518 1.00 54.56 88 THR A N 1
ATOM 685 C CA . THR A 1 88 ? -1.758 7.685 -6.826 1.00 54.56 88 THR A CA 1
ATOM 686 C C . THR A 1 88 ? -1.897 8.352 -5.482 1.00 54.56 88 THR A C 1
ATOM 688 O O . THR A 1 88 ? -0.932 8.376 -4.714 1.00 54.56 88 THR A O 1
ATOM 691 N N . TYR A 1 89 ? -3.038 9.010 -5.276 1.00 55.62 89 TYR A N 1
ATOM 692 C CA . TYR A 1 89 ? -3.388 9.709 -4.051 1.00 55.62 89 TYR A CA 1
ATOM 693 C C . TYR A 1 89 ? -3.531 8.654 -2.951 1.00 55.62 89 TYR A C 1
ATOM 695 O O . TYR A 1 89 ? -4.616 8.416 -2.414 1.00 55.62 89 TYR A O 1
ATOM 703 N N . TYR A 1 90 ? -2.438 7.971 -2.625 1.00 58.00 90 TYR A N 1
ATOM 704 C CA . TYR A 1 90 ? -2.302 7.173 -1.442 1.00 58.00 90 TYR A CA 1
ATOM 705 C C . TYR A 1 90 ? -2.383 8.194 -0.333 1.00 58.00 90 TYR A C 1
ATOM 707 O O . TYR A 1 90 ? -1.451 8.945 -0.043 1.00 58.00 90 TYR A O 1
ATOM 715 N N . LYS A 1 91 ? -3.594 8.308 0.206 1.00 63.81 91 LYS A N 1
ATOM 716 C CA . LYS A 1 91 ? -3.869 9.162 1.343 1.00 63.81 91 LYS A CA 1
ATOM 717 C C . LYS A 1 91 ? -2.833 8.791 2.389 1.00 63.81 91 LYS A C 1
ATOM 719 O O . LYS A 1 91 ? -2.777 7.630 2.795 1.00 63.81 91 LYS A O 1
ATOM 724 N N . LYS A 1 92 ? -2.011 9.770 2.782 1.00 71.38 92 LYS A N 1
ATOM 725 C CA . LYS A 1 92 ? -1.064 9.598 3.882 1.00 71.38 92 LYS A CA 1
ATOM 726 C C . LYS A 1 92 ? -1.811 8.936 5.034 1.00 71.38 92 LYS A C 1
ATOM 728 O O . LYS A 1 92 ? -2.951 9.320 5.326 1.00 71.38 92 LYS A O 1
ATOM 733 N N . ALA A 1 93 ? -1.191 7.924 5.637 1.00 72.44 93 ALA A N 1
ATOM 734 C CA . ALA A 1 93 ? -1.764 7.271 6.801 1.00 72.44 93 ALA A CA 1
ATOM 735 C C . ALA A 1 93 ? -2.123 8.354 7.825 1.00 72.44 93 ALA A C 1
ATOM 737 O O . ALA A 1 93 ? -1.329 9.253 8.106 1.00 72.44 93 ALA A O 1
ATOM 738 N N . ARG A 1 94 ? -3.368 8.331 8.302 1.00 79.06 94 ARG A N 1
ATOM 739 C CA . ARG A 1 94 ? -3.865 9.368 9.203 1.00 79.06 94 ARG A CA 1
ATOM 740 C C . ARG A 1 94 ? -3.106 9.267 10.519 1.00 79.06 94 ARG A C 1
ATOM 742 O O . ARG A 1 94 ? -3.127 8.213 11.149 1.00 79.06 94 ARG A O 1
ATOM 749 N N . GLU A 1 95 ? -2.490 10.368 10.937 1.00 83.94 95 GLU A N 1
ATOM 750 C CA . GLU A 1 95 ? -1.805 10.417 12.225 1.00 83.94 95 GLU A CA 1
ATOM 751 C C . GLU A 1 95 ? -2.784 10.124 13.378 1.00 83.94 95 GLU A C 1
ATOM 753 O O . GLU A 1 95 ? -3.950 10.557 13.331 1.00 83.94 95 GLU A O 1
ATOM 758 N N . PRO A 1 96 ? -2.348 9.381 14.411 1.00 88.56 96 PRO A N 1
ATOM 759 C CA . PRO A 1 96 ? -3.193 9.081 15.552 1.00 88.56 96 PRO A CA 1
ATOM 760 C C . PRO A 1 96 ? -3.565 10.371 16.286 1.00 88.56 96 PRO A C 1
ATOM 762 O O . PRO A 1 96 ? -2.716 11.177 16.659 1.00 88.56 96 PRO A O 1
ATOM 765 N N . GLN A 1 97 ? -4.861 10.570 16.509 1.00 93.56 97 GLN A N 1
ATOM 766 C CA . GLN A 1 97 ? -5.355 11.720 17.260 1.00 93.56 97 GLN A CA 1
ATOM 767 C C . GLN A 1 97 ? -5.339 11.412 18.758 1.00 93.56 97 GLN A C 1
ATOM 769 O O . GLN A 1 97 ? -5.750 10.324 19.158 1.00 93.56 97 GLN A O 1
ATOM 774 N N . LEU A 1 98 ? -4.964 12.392 19.588 1.00 93.62 98 LEU A N 1
ATOM 775 C CA . LEU A 1 98 ? -4.960 12.258 21.052 1.00 93.62 98 LEU A CA 1
ATOM 776 C C . LEU A 1 98 ? -6.303 11.744 21.591 1.00 93.62 98 LEU A C 1
ATOM 778 O O . LEU A 1 98 ? -6.324 10.832 22.405 1.00 93.62 98 LEU A O 1
ATOM 782 N N . GLN A 1 99 ? -7.425 12.266 21.086 1.00 92.12 99 GLN A N 1
ATOM 783 C CA . GLN A 1 99 ? -8.754 11.815 21.506 1.00 92.12 99 GLN A CA 1
ATOM 784 C C . GLN A 1 99 ? -8.968 10.316 21.257 1.00 92.12 99 GLN A C 1
ATOM 786 O O . GLN A 1 99 ? -9.546 9.628 22.092 1.00 92.12 99 GLN A O 1
ATOM 791 N N . ASN A 1 100 ? -8.480 9.795 20.127 1.00 94.38 100 ASN A N 1
ATOM 792 C CA . ASN A 1 100 ? -8.584 8.371 19.818 1.00 94.38 100 ASN A CA 1
ATOM 793 C C . ASN A 1 100 ? -7.696 7.544 20.749 1.00 94.38 100 ASN A C 1
ATOM 795 O O . ASN A 1 100 ? -8.094 6.453 21.141 1.00 94.38 100 ASN A O 1
ATOM 799 N N . ALA A 1 101 ? -6.526 8.071 21.120 1.00 94.75 101 ALA A N 1
ATOM 800 C CA . ALA A 1 101 ? -5.634 7.426 22.074 1.00 94.75 101 ALA A CA 1
ATOM 801 C C . ALA A 1 101 ? -6.269 7.335 23.469 1.00 94.75 101 ALA A C 1
ATOM 803 O O . ALA A 1 101 ? -6.300 6.254 24.047 1.00 94.75 101 ALA A O 1
ATOM 804 N N . LEU A 1 102 ? -6.873 8.422 23.961 1.00 95.00 102 LEU A N 1
ATOM 805 C CA . LEU A 1 102 ? -7.573 8.432 25.251 1.00 95.00 102 LEU A CA 1
ATOM 806 C C . LEU A 1 102 ? -8.774 7.484 25.263 1.00 95.00 102 LEU A C 1
ATOM 808 O O . LEU A 1 102 ? -8.923 6.687 26.183 1.00 95.00 102 LEU A O 1
ATOM 812 N N . ILE A 1 103 ? -9.594 7.513 24.207 1.00 95.19 103 ILE A N 1
ATOM 813 C CA . ILE A 1 103 ? -10.723 6.585 24.055 1.00 95.19 103 ILE A CA 1
ATOM 814 C C . ILE A 1 103 ? -10.231 5.136 24.019 1.00 95.19 103 ILE A C 1
ATOM 816 O O . ILE A 1 103 ? -10.846 4.281 24.647 1.00 95.19 103 ILE A O 1
ATOM 820 N N . HIS A 1 104 ? -9.138 4.845 23.309 1.00 94.38 104 HIS A N 1
ATOM 821 C CA . HIS A 1 104 ? -8.576 3.499 23.242 1.00 94.38 104 HIS A CA 1
ATOM 822 C C . HIS A 1 104 ? -8.103 3.015 24.616 1.00 94.38 104 HIS A C 1
ATOM 824 O O . HIS A 1 104 ? -8.481 1.920 25.033 1.00 94.38 104 HIS A O 1
ATOM 830 N N . THR A 1 105 ? -7.328 3.828 25.339 1.00 94.62 105 THR A N 1
ATOM 831 C CA . THR A 1 105 ? -6.839 3.458 26.672 1.00 94.62 105 THR A CA 1
ATOM 832 C C . THR A 1 105 ? -7.994 3.285 27.652 1.00 94.62 105 THR A C 1
ATOM 834 O O . THR A 1 105 ? -8.098 2.229 28.273 1.00 94.62 105 THR A O 1
ATOM 837 N N . LYS A 1 106 ? -8.948 4.225 27.688 1.00 94.75 106 LYS A N 1
ATOM 838 C CA . LYS A 1 106 ? -10.126 4.108 28.555 1.00 94.75 106 LYS A CA 1
ATOM 839 C C . LYS A 1 106 ? -10.982 2.901 28.198 1.00 94.75 106 LYS A C 1
ATOM 841 O O . LYS A 1 106 ? -11.404 2.167 29.079 1.00 94.75 106 LYS A O 1
ATOM 846 N N . SER A 1 107 ? -11.193 2.646 26.905 1.00 94.06 107 SER A N 1
ATOM 847 C CA . SER A 1 107 ? -11.910 1.464 26.417 1.00 94.06 107 SER A CA 1
ATOM 848 C C . SER A 1 107 ? -11.242 0.166 26.854 1.00 94.06 107 SER A C 1
ATOM 850 O O . SER A 1 107 ? -11.945 -0.828 27.032 1.00 94.06 107 SER A O 1
ATOM 852 N N . LYS A 1 108 ? -9.911 0.137 26.954 1.00 92.94 108 LYS A N 1
ATOM 853 C CA . LYS A 1 108 ? -9.175 -1.035 27.425 1.00 92.94 108 LYS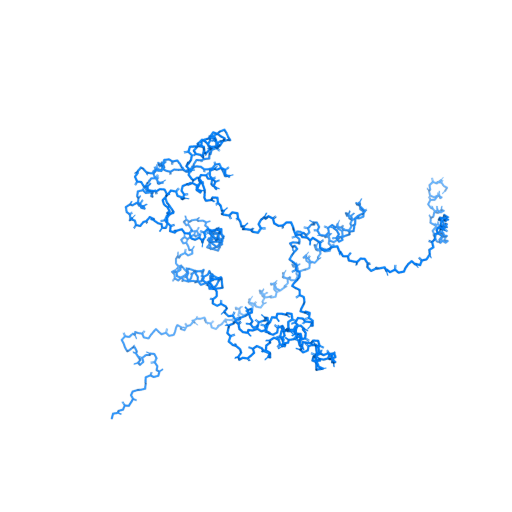 A CA 1
ATOM 854 C C . LYS A 1 108 ? -9.389 -1.228 28.924 1.00 92.94 108 LYS A C 1
ATOM 856 O O . LYS A 1 108 ? -9.750 -2.328 29.307 1.00 92.94 108 LYS A O 1
ATOM 861 N N . GLU A 1 109 ? -9.276 -0.161 29.714 1.00 93.06 109 GLU A N 1
ATOM 862 C CA . GLU A 1 109 ? -9.502 -0.177 31.167 1.00 93.06 109 GLU A CA 1
ATOM 863 C C . GLU A 1 109 ? -10.923 -0.627 31.536 1.00 93.06 109 GLU A C 1
ATOM 865 O O . GLU A 1 109 ? -11.103 -1.545 32.326 1.00 93.06 109 GLU A O 1
ATOM 870 N N . VAL A 1 110 ? -11.954 -0.007 30.952 1.00 93.38 110 VAL A N 1
ATOM 871 C CA . VAL A 1 110 ? -13.348 -0.234 31.386 1.00 93.38 110 VAL A CA 1
ATOM 872 C C . VAL A 1 110 ? -13.948 -1.536 30.864 1.00 93.38 110 VAL A C 1
ATOM 874 O O . VAL A 1 110 ? -14.929 -2.020 31.420 1.00 93.38 110 VAL A O 1
ATOM 877 N N . ASN A 1 111 ? -13.401 -2.089 29.777 1.00 93.81 111 ASN A N 1
ATOM 878 C CA . ASN A 1 111 ? -13.885 -3.345 29.199 1.00 93.81 111 ASN A CA 1
ATOM 879 C C . ASN A 1 111 ? -13.006 -4.548 29.556 1.00 93.81 111 ASN A C 1
ATOM 881 O O . ASN A 1 111 ? -13.276 -5.654 29.076 1.00 93.81 111 ASN A O 1
ATOM 885 N N . GLU A 1 112 ? -11.957 -4.359 30.354 1.00 91.56 112 GLU A N 1
ATOM 886 C CA . GLU A 1 112 ? -11.164 -5.462 30.879 1.00 91.56 112 GLU A CA 1
ATOM 887 C C . GLU A 1 112 ? -12.029 -6.290 31.843 1.00 91.56 112 GLU A C 1
ATOM 889 O O . GLU A 1 112 ? -12.630 -5.765 32.775 1.00 91.56 112 GLU A O 1
ATOM 894 N N . GLY A 1 113 ? -12.167 -7.591 31.572 1.00 87.69 113 GLY A N 1
ATOM 895 C CA . GLY A 1 113 ? -12.981 -8.504 32.386 1.00 87.69 113 GLY A CA 1
ATOM 896 C C . GLY A 1 113 ? -14.478 -8.566 32.049 1.00 87.69 113 GLY A C 1
ATOM 897 O O . GLY A 1 113 ? -15.165 -9.443 32.567 1.00 87.69 113 GLY A O 1
ATOM 898 N N . LEU A 1 114 ? -14.996 -7.718 31.150 1.00 91.94 114 LEU A N 1
ATOM 899 C CA . LEU A 1 114 ? -16.392 -7.811 30.700 1.00 91.94 114 LEU A CA 1
ATOM 900 C C . LEU A 1 114 ? -16.588 -8.895 29.630 1.00 91.94 114 LEU A C 1
ATOM 902 O O . LEU A 1 114 ? -15.794 -9.033 28.692 1.00 91.94 114 LEU A O 1
ATOM 906 N N . ALA A 1 115 ? -17.697 -9.632 29.736 1.00 87.81 115 ALA A N 1
ATOM 907 C CA . ALA A 1 115 ? -18.077 -10.651 28.765 1.00 87.81 115 ALA A CA 1
ATOM 908 C C . ALA A 1 115 ? -18.404 -10.047 27.385 1.00 87.81 115 ALA A C 1
ATOM 910 O O . ALA A 1 115 ? -18.785 -8.879 27.240 1.00 87.81 115 ALA A O 1
ATOM 911 N N . HIS A 1 116 ? -18.272 -10.863 26.337 1.00 80.00 116 HIS A N 1
ATOM 912 C CA . HIS A 1 116 ? -18.586 -10.446 24.974 1.00 80.00 116 HIS A CA 1
ATOM 913 C C . HIS A 1 116 ? -20.084 -10.105 24.861 1.00 80.00 116 HIS A C 1
ATOM 915 O O . HIS A 1 116 ? -20.929 -10.972 25.048 1.00 80.00 116 HIS A O 1
ATOM 921 N N . GLY A 1 117 ? -20.406 -8.833 24.597 1.00 86.94 117 GLY A N 1
ATOM 922 C CA . GLY A 1 117 ? -21.783 -8.318 24.534 1.00 86.94 117 GLY A CA 1
ATOM 923 C C . GLY A 1 117 ? -22.171 -7.353 25.661 1.00 86.94 117 GLY A C 1
ATOM 924 O O . GLY A 1 117 ? -23.128 -6.608 25.497 1.00 86.94 117 GLY A O 1
ATOM 925 N N . GLN A 1 118 ? -21.402 -7.292 26.754 1.00 90.75 118 GLN A N 1
ATOM 926 C CA . GLN A 1 118 ? -21.624 -6.348 27.866 1.00 90.75 118 GLN A CA 1
ATOM 927 C C . GLN A 1 118 ? -20.680 -5.137 27.834 1.00 90.75 118 GLN A C 1
ATOM 929 O O . GLN A 1 118 ? -20.574 -4.396 28.804 1.00 90.75 118 GLN A O 1
ATOM 934 N N . LYS A 1 119 ? -19.957 -4.948 26.729 1.00 93.81 119 LYS A N 1
ATOM 935 C CA . LYS A 1 119 ? -18.989 -3.859 26.593 1.00 93.81 119 LYS A CA 1
ATOM 936 C C . LYS A 1 119 ? -19.694 -2.511 26.516 1.00 93.81 119 LYS A C 1
ATOM 938 O O . LYS A 1 119 ? -20.725 -2.391 25.854 1.00 93.81 119 LYS A O 1
ATOM 943 N N . TYR A 1 120 ? -19.077 -1.500 27.116 1.00 93.19 120 TYR A N 1
ATOM 944 C CA . TYR A 1 120 ? -19.561 -0.130 27.038 1.00 93.19 120 TYR A CA 1
ATOM 945 C C . TYR A 1 120 ? -19.600 0.358 25.594 1.00 93.19 120 TYR A C 1
ATOM 947 O O . TYR A 1 120 ? -18.727 0.067 24.768 1.00 93.19 120 TYR A O 1
ATOM 955 N N . THR A 1 121 ? -20.627 1.139 25.292 1.00 94.00 121 THR A N 1
ATOM 956 C CA . THR A 1 121 ? -20.775 1.777 23.992 1.00 94.00 121 THR A CA 1
ATOM 957 C C . THR A 1 121 ? -19.735 2.883 23.813 1.00 94.00 121 THR A C 1
ATOM 959 O O . THR A 1 121 ? -19.254 3.495 24.766 1.00 94.00 121 THR A O 1
ATOM 962 N N . MET A 1 122 ? -19.415 3.212 22.559 1.00 94.19 122 MET A N 1
ATOM 963 C CA . MET A 1 122 ? -18.461 4.284 22.245 1.00 94.19 122 MET A CA 1
ATOM 964 C C . MET A 1 122 ? -18.859 5.636 22.867 1.00 94.19 122 MET A C 1
ATOM 966 O O . MET A 1 122 ? -17.996 6.409 23.274 1.00 94.19 122 MET A O 1
ATOM 970 N N . ALA A 1 123 ? -20.161 5.922 22.959 1.00 93.81 123 ALA A N 1
ATOM 971 C CA . ALA A 1 123 ? -20.666 7.158 23.552 1.00 93.81 123 ALA A CA 1
ATOM 972 C C . ALA A 1 123 ? -20.469 7.201 25.077 1.00 93.81 123 ALA A C 1
ATOM 974 O O . ALA A 1 123 ? -20.167 8.260 25.622 1.00 93.81 123 ALA A O 1
ATOM 975 N N . GLU A 1 124 ? -20.612 6.065 25.761 1.00 94.75 124 GLU A N 1
ATOM 976 C CA . GLU A 1 124 ? -20.342 5.952 27.200 1.00 94.75 124 GLU A CA 1
ATOM 977 C C . GLU A 1 124 ? -18.852 6.111 27.483 1.00 94.75 124 GLU A C 1
ATOM 979 O O . GLU A 1 124 ? -18.484 6.898 28.348 1.00 94.75 124 GLU A O 1
ATOM 984 N N . ILE A 1 125 ? -17.992 5.471 26.686 1.00 94.94 125 ILE A N 1
ATOM 985 C CA . ILE A 1 125 ? -16.535 5.604 26.819 1.00 94.94 125 ILE A CA 1
ATOM 986 C C . ILE A 1 125 ? -16.108 7.063 26.610 1.00 94.94 125 ILE A C 1
ATOM 988 O O . ILE A 1 125 ? -15.291 7.580 27.364 1.00 94.94 125 ILE A O 1
ATOM 992 N N . GLN A 1 126 ? -16.687 7.766 25.631 1.00 94.50 126 GLN A N 1
ATOM 993 C CA . GLN A 1 126 ? -16.409 9.191 25.419 1.00 94.50 126 GLN A CA 1
ATOM 994 C C . GLN A 1 126 ? -16.795 10.061 26.619 1.00 94.50 126 GLN A C 1
ATOM 996 O O . GLN A 1 126 ? -16.049 10.981 26.948 1.00 94.50 126 GLN A O 1
ATOM 1001 N N . LYS A 1 127 ? -17.927 9.773 27.274 1.00 94.19 127 LYS A N 1
ATOM 1002 C CA . LYS A 1 127 ? -18.322 10.464 28.510 1.00 94.19 127 LYS A CA 1
ATOM 1003 C C . LYS A 1 127 ? -17.354 10.151 29.646 1.00 94.19 127 LYS A C 1
ATOM 1005 O O . LYS A 1 127 ? -16.835 11.072 30.254 1.00 94.19 127 LYS A O 1
ATOM 1010 N N . MET A 1 128 ? -17.008 8.879 29.836 1.00 93.38 128 MET A N 1
ATOM 1011 C CA . MET A 1 128 ? -16.043 8.460 30.856 1.00 93.38 128 MET A CA 1
ATOM 1012 C C . MET A 1 128 ? -14.663 9.104 30.675 1.00 93.38 128 MET A C 1
ATOM 1014 O O . MET A 1 128 ? -14.014 9.406 31.665 1.00 93.38 128 MET A O 1
ATOM 1018 N N . VAL A 1 129 ? -14.210 9.330 29.436 1.00 94.50 129 VAL A N 1
ATOM 1019 C CA . VAL A 1 129 ? -12.964 10.074 29.165 1.00 94.50 129 VAL A CA 1
ATOM 1020 C C . VAL A 1 129 ? -13.097 11.550 29.548 1.00 94.50 129 VAL A C 1
ATOM 1022 O O . VAL A 1 129 ? -12.139 12.129 30.047 1.00 94.50 129 VAL A O 1
ATOM 1025 N N . ALA A 1 130 ? -14.256 12.167 29.302 1.00 91.88 130 ALA A N 1
ATOM 1026 C CA . ALA A 1 130 ? -14.496 13.571 29.637 1.00 91.88 130 ALA A CA 1
ATOM 1027 C C . ALA A 1 130 ? -14.652 13.803 31.150 1.00 91.88 130 ALA A C 1
ATOM 1029 O O . ALA A 1 130 ? -14.248 14.850 31.651 1.00 91.88 130 ALA A O 1
ATOM 1030 N N . ASP A 1 131 ? -15.215 12.830 31.865 1.00 92.12 131 ASP A N 1
ATOM 1031 C CA . ASP A 1 131 ? -15.450 12.912 33.308 1.00 92.12 131 ASP A CA 1
ATOM 1032 C C . ASP A 1 131 ? -14.195 12.562 34.132 1.00 92.12 131 ASP A C 1
ATOM 1034 O O . ASP A 1 131 ? -14.125 12.901 35.311 1.00 92.12 131 ASP A O 1
ATOM 1038 N N . ASP A 1 132 ? -13.191 11.904 33.534 1.00 89.88 132 ASP A N 1
ATOM 1039 C CA . ASP A 1 132 ? -11.974 11.469 34.226 1.00 89.88 132 ASP A CA 1
ATOM 1040 C C . ASP A 1 132 ? -10.988 12.637 34.457 1.00 89.88 132 ASP A C 1
ATOM 1042 O O . ASP A 1 132 ? -10.401 13.165 33.498 1.00 89.88 132 ASP A O 1
ATOM 1046 N N . PRO A 1 133 ? -10.722 13.027 35.722 1.00 87.19 133 PRO A N 1
ATOM 1047 C CA . PRO A 1 133 ? -9.793 14.111 36.037 1.00 87.19 133 PRO A CA 1
ATOM 1048 C C . PRO A 1 133 ? -8.368 13.855 35.530 1.00 87.19 133 PRO A C 1
ATOM 1050 O O . PRO A 1 133 ? -7.669 14.806 35.165 1.00 87.19 133 PRO A O 1
ATOM 1053 N N . ASN A 1 134 ? -7.949 12.585 35.463 1.00 86.75 134 ASN A N 1
ATOM 1054 C CA . ASN A 1 134 ? -6.608 12.197 35.032 1.00 86.75 134 ASN A CA 1
ATOM 1055 C C . ASN A 1 134 ? -6.424 12.320 33.514 1.00 86.75 134 ASN A C 1
ATOM 1057 O O . ASN A 1 134 ? -5.305 12.540 33.059 1.00 86.75 134 ASN A O 1
ATOM 1061 N N . MET A 1 135 ? -7.499 12.212 32.722 1.00 85.62 135 MET A N 1
ATOM 1062 C CA . MET A 1 135 ? -7.444 12.331 31.256 1.00 85.62 135 MET A CA 1
ATOM 1063 C C . MET A 1 135 ? -7.759 13.745 30.747 1.00 85.62 135 MET A C 1
ATOM 1065 O O . MET A 1 135 ? -7.375 14.096 29.629 1.00 85.62 135 MET A O 1
ATOM 1069 N N . CYS A 1 136 ? -8.394 14.588 31.564 1.00 81.12 136 CYS A N 1
ATOM 1070 C CA . CYS A 1 136 ? -8.676 15.982 31.216 1.00 81.12 136 CYS A CA 1
ATOM 1071 C C . CYS A 1 136 ? -7.473 16.922 31.427 1.00 81.12 136 CYS A C 1
ATOM 1073 O O . CYS A 1 136 ? -7.222 17.793 30.591 1.00 81.12 136 CYS A O 1
ATOM 1075 N N . ASN A 1 137 ? -6.674 16.722 32.481 1.00 84.81 137 ASN A N 1
ATOM 1076 C CA . ASN A 1 137 ? -5.573 17.626 32.854 1.00 84.81 137 ASN A CA 1
ATOM 1077 C C . ASN A 1 137 ? -4.184 17.100 32.451 1.00 84.81 137 ASN A C 1
ATOM 1079 O O . ASN A 1 137 ? -3.247 17.089 33.246 1.00 84.81 137 ASN A O 1
ATOM 1083 N N . LEU A 1 138 ? -4.046 16.656 31.200 1.00 86.94 138 LEU A N 1
ATOM 1084 C CA . LEU A 1 138 ? -2.829 15.990 30.728 1.00 86.94 138 LEU A CA 1
ATOM 1085 C C . LEU A 1 138 ? -1.685 16.953 30.386 1.00 86.94 138 LEU A C 1
ATOM 1087 O O . LEU A 1 138 ? -1.849 17.894 29.593 1.00 86.94 138 LEU A O 1
ATOM 1091 N N . SER A 1 139 ? -0.489 16.630 30.884 1.00 91.50 139 SER A N 1
ATOM 1092 C CA . SER A 1 139 ? 0.769 17.269 30.493 1.00 91.50 139 SER A CA 1
ATOM 1093 C C . SER A 1 139 ? 1.135 16.948 29.035 1.00 91.50 139 SER A C 1
ATOM 1095 O O . SER A 1 139 ? 0.599 16.029 28.408 1.00 91.50 139 SER A O 1
ATOM 1097 N N . ARG A 1 140 ? 2.067 17.712 28.449 1.00 90.38 140 ARG A N 1
ATOM 1098 C CA . ARG A 1 140 ? 2.515 17.479 27.063 1.00 90.38 140 ARG A CA 1
ATOM 1099 C C . ARG A 1 140 ? 3.182 16.111 26.887 1.00 90.38 140 ARG A C 1
ATOM 1101 O O . ARG A 1 140 ? 3.086 15.543 25.802 1.00 90.38 140 ARG A O 1
ATOM 1108 N N . GLU A 1 141 ? 3.842 15.607 27.923 1.00 91.88 141 GLU A N 1
ATOM 1109 C CA . GLU A 1 141 ? 4.519 14.306 27.916 1.00 91.88 141 GLU A CA 1
ATOM 1110 C C . GLU A 1 141 ? 3.500 13.175 27.975 1.00 91.88 141 GLU A C 1
ATOM 1112 O O . GLU A 1 141 ? 3.466 12.347 27.070 1.00 91.88 141 GLU A O 1
ATOM 1117 N N . GLN A 1 142 ? 2.547 13.251 28.906 1.00 91.88 142 GLN A N 1
ATOM 1118 C CA . GLN A 1 142 ? 1.478 12.258 29.022 1.00 91.88 142 GLN A CA 1
ATOM 1119 C C . GLN A 1 142 ? 0.666 12.138 27.725 1.00 91.88 142 GLN A C 1
ATOM 1121 O O . GLN A 1 142 ? 0.345 11.040 27.278 1.00 91.88 142 GLN A O 1
ATOM 1126 N N . LYS A 1 143 ? 0.382 13.264 27.052 1.00 93.44 143 LYS A N 1
ATOM 1127 C CA . LYS A 1 143 ? -0.287 13.260 25.737 1.00 93.44 143 LYS A CA 1
ATOM 1128 C C . LYS A 1 143 ? 0.496 12.473 24.684 1.00 93.44 143 LYS A C 1
ATOM 1130 O O . LYS A 1 143 ? -0.115 11.769 23.882 1.00 93.44 143 LYS A O 1
ATOM 1135 N N . LYS A 1 144 ? 1.826 12.604 24.661 1.00 93.94 144 LYS A N 1
ATOM 1136 C CA . LYS A 1 144 ? 2.681 11.843 23.739 1.00 93.94 144 LYS A CA 1
ATOM 1137 C C . LYS A 1 144 ? 2.691 10.363 24.099 1.00 93.94 144 LYS A C 1
ATOM 1139 O O . LYS A 1 144 ? 2.625 9.544 23.189 1.00 93.94 144 LYS A O 1
ATOM 1144 N N . ASP A 1 145 ? 2.700 10.033 25.386 1.00 94.62 145 ASP A N 1
ATOM 1145 C CA . ASP A 1 145 ? 2.693 8.645 25.847 1.00 94.62 145 ASP A CA 1
ATOM 1146 C C . ASP A 1 145 ? 1.414 7.915 25.429 1.00 94.62 145 ASP A C 1
ATOM 1148 O O . ASP A 1 145 ? 1.496 6.808 24.903 1.00 94.62 145 ASP A O 1
ATOM 1152 N N . PHE A 1 146 ? 0.240 8.548 25.542 1.00 94.56 146 PHE A N 1
ATOM 1153 C CA . PHE A 1 146 ? -1.009 7.967 25.033 1.00 94.56 146 PHE A CA 1
ATOM 1154 C C . PHE A 1 146 ? -0.960 7.718 23.520 1.00 94.56 146 PHE A C 1
ATOM 1156 O O . PHE A 1 146 ? -1.358 6.652 23.050 1.00 94.56 146 PHE A O 1
ATOM 1163 N N . ILE A 1 147 ? -0.455 8.684 22.745 1.00 94.75 147 ILE A N 1
ATOM 1164 C CA . ILE A 1 147 ? -0.309 8.527 21.289 1.00 94.75 147 ILE A CA 1
ATOM 1165 C C . ILE A 1 147 ? 0.649 7.377 20.971 1.00 94.75 147 ILE A C 1
ATOM 1167 O O . ILE A 1 147 ? 0.339 6.555 20.111 1.00 94.75 147 ILE A O 1
ATOM 1171 N N . LYS A 1 148 ? 1.773 7.285 21.688 1.00 94.81 148 LYS A N 1
ATOM 1172 C CA . LYS A 1 148 ? 2.753 6.213 21.522 1.00 94.81 148 LYS A CA 1
ATOM 1173 C C . LYS A 1 148 ? 2.143 4.847 21.829 1.00 94.81 148 LYS A C 1
ATOM 1175 O O . LYS A 1 148 ? 2.224 3.964 20.990 1.00 94.81 148 LYS A O 1
ATOM 1180 N N . GLN A 1 149 ? 1.436 4.697 22.949 1.00 93.50 149 GLN A N 1
ATOM 1181 C CA . GLN A 1 149 ? 0.746 3.447 23.292 1.00 93.50 149 GLN A CA 1
ATOM 1182 C C . GLN A 1 149 ? -0.254 3.012 22.210 1.00 93.50 149 GLN A C 1
ATOM 1184 O O . GLN A 1 149 ? -0.374 1.823 21.913 1.00 93.50 149 GLN A O 1
ATOM 1189 N N . LEU A 1 150 ? -0.970 3.965 21.599 1.00 94.31 150 LEU A N 1
ATOM 1190 C CA . LEU A 1 150 ? -1.872 3.673 20.484 1.00 94.31 150 LEU A CA 1
ATOM 1191 C C . LEU A 1 150 ? -1.103 3.221 19.231 1.00 94.31 150 LEU A C 1
ATOM 1193 O O . LEU A 1 150 ? -1.546 2.302 18.543 1.00 94.31 150 LEU A O 1
ATOM 1197 N N . MET A 1 151 ? 0.040 3.844 18.935 1.00 92.81 151 MET A N 1
ATOM 1198 C CA . MET A 1 151 ? 0.901 3.441 17.819 1.00 92.81 151 MET A CA 1
ATOM 1199 C C . MET A 1 151 ? 1.504 2.053 18.033 1.00 92.81 151 MET A C 1
ATOM 1201 O O . MET A 1 151 ? 1.386 1.223 17.138 1.00 92.81 151 MET A O 1
ATOM 1205 N N . ASP A 1 152 ? 2.040 1.772 19.220 1.00 91.62 152 ASP A N 1
ATOM 1206 C CA . ASP A 1 152 ? 2.591 0.463 19.583 1.00 91.62 152 ASP A CA 1
ATOM 1207 C C . ASP A 1 152 ? 1.511 -0.627 19.455 1.00 91.62 152 ASP A C 1
ATOM 1209 O O . ASP A 1 152 ? 1.759 -1.719 18.943 1.00 91.62 152 ASP A O 1
ATOM 1213 N N . TYR A 1 153 ? 0.265 -0.321 19.840 1.00 90.00 153 TYR A N 1
ATOM 1214 C CA . TYR A 1 153 ? -0.868 -1.224 19.636 1.00 90.00 153 TYR A CA 1
ATOM 1215 C C . TYR A 1 153 ? -1.194 -1.445 18.151 1.00 90.00 153 TYR A C 1
ATOM 1217 O O . TYR A 1 153 ? -1.453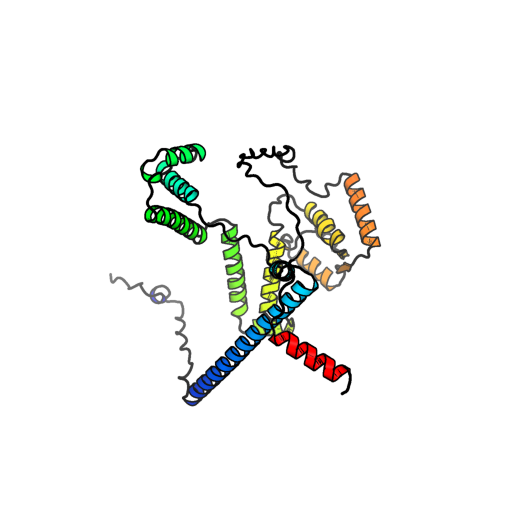 -2.580 17.744 1.00 90.00 153 TYR A O 1
ATOM 1225 N N . HIS A 1 154 ? -1.194 -0.390 17.331 1.00 88.62 154 HIS A N 1
ATOM 1226 C CA . HIS A 1 154 ? -1.397 -0.516 15.885 1.00 88.62 154 HIS A CA 1
ATOM 1227 C C . HIS A 1 154 ? -0.290 -1.342 15.233 1.00 88.62 154 HIS A C 1
ATOM 1229 O O . HIS A 1 154 ? -0.587 -2.202 14.405 1.00 88.62 154 HIS A O 1
ATOM 1235 N N . GLU A 1 155 ? 0.963 -1.119 15.618 1.00 86.06 155 GLU A N 1
ATOM 1236 C CA . GLU A 1 155 ? 2.106 -1.874 15.124 1.00 86.06 155 GLU A CA 1
ATOM 1237 C C . GLU A 1 155 ? 2.000 -3.339 15.540 1.00 86.06 155 GLU A C 1
ATOM 1239 O O . GLU A 1 155 ? 2.055 -4.207 14.677 1.00 86.06 155 GLU A O 1
ATOM 1244 N N . MET A 1 156 ? 1.711 -3.628 16.813 1.00 85.25 156 MET A N 1
ATOM 1245 C CA . MET A 1 156 ? 1.449 -4.985 17.305 1.00 85.25 156 MET A CA 1
ATOM 1246 C C . MET A 1 156 ? 0.289 -5.663 16.559 1.00 85.25 156 MET A C 1
ATOM 1248 O O . MET A 1 156 ? 0.335 -6.859 16.291 1.00 85.25 156 MET A O 1
ATOM 1252 N N . LYS A 1 157 ? -0.774 -4.931 16.209 1.00 81.56 157 LYS A N 1
ATOM 1253 C CA . LYS A 1 157 ? -1.901 -5.478 15.432 1.00 81.56 157 LYS A CA 1
ATOM 1254 C C . LYS A 1 157 ? -1.584 -5.683 13.956 1.00 81.56 157 LYS A C 1
ATOM 1256 O O . LYS A 1 157 ? -2.229 -6.526 13.338 1.00 81.56 157 LYS A O 1
ATOM 1261 N N . THR A 1 158 ? -0.647 -4.912 13.418 1.00 77.50 158 THR A N 1
ATOM 1262 C CA . THR A 1 158 ? -0.189 -5.009 12.029 1.00 77.50 158 THR A CA 1
ATOM 1263 C C . THR A 1 158 ? 0.845 -6.124 11.869 1.00 77.50 158 THR A C 1
ATOM 1265 O O . THR A 1 158 ? 0.803 -6.849 10.882 1.00 77.50 158 THR A O 1
ATOM 1268 N N . SER A 1 159 ? 1.747 -6.280 12.843 1.00 69.25 159 SER A N 1
ATOM 1269 C CA . SER A 1 159 ? 2.787 -7.317 12.882 1.00 69.25 159 SER A CA 1
ATOM 1270 C C . SER A 1 159 ? 2.293 -8.644 13.454 1.00 69.25 159 SER A C 1
ATOM 1272 O O . SER A 1 159 ? 2.827 -9.702 13.127 1.00 69.25 159 SER A O 1
ATOM 1274 N N . GLY A 1 160 ? 1.257 -8.614 14.291 1.00 62.25 160 GLY A N 1
ATOM 1275 C CA . GLY A 1 160 ? 0.588 -9.813 14.759 1.00 62.25 160 GLY A CA 1
ATOM 1276 C C . GLY A 1 160 ? -0.038 -10.546 13.581 1.00 62.25 160 GLY A C 1
ATOM 1277 O O . GLY A 1 160 ? -0.838 -9.965 12.848 1.00 62.25 160 GLY A O 1
ATOM 1278 N N . VAL A 1 161 ? 0.298 -11.831 13.434 1.00 47.12 161 VAL A N 1
ATOM 1279 C CA . VAL A 1 161 ? -0.340 -12.767 12.503 1.00 47.12 161 VAL A CA 1
ATOM 1280 C C . VAL A 1 161 ? -1.828 -12.807 12.837 1.00 47.12 161 VAL A C 1
ATOM 1282 O O . VAL A 1 161 ? -2.294 -13.599 13.656 1.00 47.12 161 VAL A O 1
ATOM 1285 N N . GLN A 1 162 ? -2.612 -11.908 12.245 1.00 50.09 162 GLN A N 1
ATOM 1286 C CA . GLN A 1 162 ? -4.043 -12.106 12.192 1.00 50.09 162 GLN A CA 1
ATOM 1287 C C . GLN A 1 162 ? -4.215 -13.363 11.356 1.00 50.09 162 GLN A C 1
ATOM 1289 O O . GLN A 1 162 ? -4.020 -13.321 10.147 1.00 50.09 162 GLN A O 1
ATOM 1294 N N . ALA A 1 163 ? -4.590 -14.475 11.987 1.00 44.25 163 ALA A N 1
ATOM 1295 C CA . ALA A 1 163 ? -5.089 -15.670 11.317 1.00 44.25 163 ALA A CA 1
ATOM 1296 C C . ALA A 1 163 ? -6.441 -15.373 10.632 1.00 44.25 163 ALA A C 1
ATOM 1298 O O . ALA A 1 163 ? -7.438 -16.055 10.833 1.00 44.25 163 ALA A O 1
ATOM 1299 N N . SER A 1 164 ? -6.512 -14.286 9.864 1.00 50.69 164 SER A N 1
ATOM 1300 C CA . SER A 1 164 ? -7.532 -14.084 8.863 1.00 50.69 164 SER A CA 1
ATOM 1301 C C . SER A 1 164 ? -7.035 -14.762 7.598 1.00 50.69 164 SER A C 1
ATOM 1303 O O . SER A 1 164 ? -5.852 -14.685 7.248 1.00 50.69 164 SER A O 1
ATOM 1305 N N . ASN A 1 165 ? -7.956 -15.401 6.882 1.00 54.88 165 ASN A N 1
ATOM 1306 C CA . ASN A 1 165 ? -7.657 -16.041 5.608 1.00 54.88 165 ASN A CA 1
ATOM 1307 C C . ASN A 1 165 ? -6.950 -15.086 4.632 1.00 54.88 165 ASN A C 1
ATOM 1309 O O . ASN A 1 165 ? -6.245 -15.563 3.765 1.00 54.88 165 ASN A O 1
ATOM 1313 N N . LEU A 1 166 ? -7.062 -13.759 4.787 1.00 46.75 166 LEU A N 1
ATOM 1314 C CA . LEU A 1 166 ? -6.379 -12.767 3.953 1.00 46.75 166 LEU A CA 1
ATOM 1315 C C . LEU A 1 166 ? -4.859 -12.682 4.206 1.00 46.75 166 LEU A C 1
ATOM 1317 O O . LEU A 1 166 ? -4.098 -12.601 3.243 1.00 46.75 166 LEU A O 1
ATOM 1321 N N . HIS A 1 167 ? -4.410 -12.718 5.466 1.00 48.09 167 HIS A N 1
ATOM 1322 C CA . HIS A 1 167 ? -2.976 -12.751 5.798 1.00 48.09 167 HIS A CA 1
ATOM 1323 C C . HIS A 1 167 ? -2.410 -14.151 5.603 1.00 48.09 167 HIS A C 1
ATOM 1325 O O . HIS A 1 167 ? -1.365 -14.285 4.981 1.00 48.09 167 HIS A O 1
ATOM 1331 N N . ALA A 1 168 ? -3.164 -15.190 5.982 1.00 47.22 168 ALA A N 1
ATOM 1332 C CA . ALA A 1 168 ? -2.801 -16.565 5.666 1.00 47.22 168 ALA A CA 1
ATOM 1333 C C . ALA A 1 168 ? -2.671 -16.784 4.154 1.00 47.22 168 ALA A C 1
ATOM 1335 O O . ALA A 1 168 ? -1.839 -17.583 3.768 1.00 47.22 168 ALA A O 1
ATOM 1336 N N . LEU A 1 169 ? -3.434 -16.076 3.304 1.00 45.81 169 LEU A N 1
ATOM 1337 C CA . LEU A 1 169 ? -3.309 -16.103 1.840 1.00 45.81 169 LEU A CA 1
ATOM 1338 C C . LEU A 1 169 ? -2.130 -15.275 1.324 1.00 45.81 169 LEU A C 1
ATOM 1340 O O . LEU A 1 169 ? -1.568 -15.669 0.314 1.00 45.81 169 LEU A O 1
ATOM 1344 N N . ARG A 1 170 ? -1.753 -14.162 1.974 1.00 50.69 170 ARG A N 1
ATOM 1345 C CA . ARG A 1 170 ? -0.524 -13.407 1.649 1.00 50.69 170 ARG A CA 1
ATOM 1346 C C . ARG A 1 170 ? 0.724 -14.217 1.996 1.00 50.69 170 ARG A C 1
ATOM 1348 O O . ARG A 1 170 ? 1.609 -14.353 1.153 1.00 50.69 170 ARG A O 1
ATOM 1355 N N . ASP A 1 171 ? 0.720 -14.846 3.165 1.00 46.06 171 ASP A N 1
ATOM 1356 C CA . ASP A 1 171 ? 1.737 -15.810 3.565 1.00 46.06 171 ASP A CA 1
ATOM 1357 C C . ASP A 1 171 ? 1.655 -17.068 2.694 1.00 46.06 171 ASP A C 1
ATOM 1359 O O . ASP A 1 171 ? 2.690 -17.560 2.279 1.00 46.06 171 ASP A O 1
ATOM 1363 N N . ARG A 1 172 ? 0.467 -17.552 2.291 1.00 47.16 172 ARG A N 1
ATOM 1364 C CA . ARG A 1 172 ? 0.339 -18.675 1.339 1.00 47.16 172 ARG A CA 1
ATOM 1365 C C . ARG A 1 172 ? 0.829 -18.327 -0.052 1.00 47.16 172 ARG A C 1
ATOM 1367 O O . ARG A 1 172 ? 1.329 -19.223 -0.701 1.00 47.16 172 ARG A O 1
ATOM 1374 N N . THR A 1 173 ? 0.661 -17.105 -0.551 1.00 50.22 173 THR A N 1
ATOM 1375 C CA . THR A 1 173 ? 1.197 -16.715 -1.864 1.00 50.22 173 THR A CA 1
ATOM 1376 C C . THR A 1 173 ? 2.710 -16.576 -1.804 1.00 50.22 173 THR A C 1
ATOM 1378 O O . THR A 1 173 ? 3.376 -17.053 -2.711 1.00 50.22 173 THR A O 1
ATOM 1381 N N . GLY A 1 174 ? 3.256 -16.062 -0.696 1.00 48.75 174 GLY A N 1
ATOM 1382 C CA . GLY A 1 174 ? 4.694 -16.107 -0.429 1.00 48.75 174 GLY A CA 1
ATOM 1383 C C . GLY A 1 174 ? 5.213 -17.538 -0.284 1.00 48.75 174 GLY A C 1
ATOM 1384 O O . GLY A 1 174 ? 6.219 -17.885 -0.884 1.00 48.75 174 GLY A O 1
ATOM 1385 N N . ILE A 1 175 ? 4.503 -18.407 0.435 1.00 46.03 175 ILE A N 1
ATOM 1386 C CA . ILE A 1 175 ? 4.860 -19.815 0.643 1.00 46.03 175 ILE A CA 1
ATOM 1387 C C . ILE A 1 175 ? 4.657 -20.630 -0.632 1.00 46.03 175 ILE A C 1
ATOM 1389 O O . ILE A 1 175 ? 5.510 -21.440 -0.922 1.00 46.03 175 ILE A O 1
ATOM 1393 N N . TYR A 1 176 ? 3.614 -20.432 -1.437 1.00 45.31 176 TYR A N 1
ATOM 1394 C CA . TYR A 1 176 ? 3.466 -21.125 -2.721 1.00 45.31 176 TYR A CA 1
ATOM 1395 C C . TYR A 1 176 ? 4.482 -20.617 -3.731 1.00 45.31 176 TYR A C 1
ATOM 1397 O O . TYR A 1 176 ? 5.056 -21.448 -4.411 1.00 45.31 176 TYR A O 1
ATOM 1405 N N . ALA A 1 177 ? 4.781 -19.317 -3.790 1.00 45.88 177 ALA A N 1
ATOM 1406 C CA . ALA A 1 177 ? 5.874 -18.819 -4.619 1.00 45.88 177 ALA A CA 1
ATOM 1407 C C . ALA A 1 177 ? 7.211 -19.401 -4.149 1.00 45.88 177 ALA A C 1
ATOM 1409 O O . ALA A 1 177 ? 7.958 -19.903 -4.968 1.00 45.88 177 ALA A O 1
ATOM 1410 N N . THR A 1 178 ? 7.484 -19.447 -2.842 1.00 50.56 178 THR A N 1
ATOM 1411 C CA . THR A 1 178 ? 8.754 -19.956 -2.295 1.00 50.56 178 THR A CA 1
ATOM 1412 C C . THR A 1 178 ? 8.843 -21.485 -2.316 1.00 50.56 178 THR A C 1
ATOM 1414 O O . THR A 1 178 ? 9.934 -22.007 -2.478 1.00 50.56 178 THR A O 1
ATOM 1417 N N . VAL A 1 179 ? 7.732 -22.218 -2.182 1.00 49.75 179 VAL A N 1
ATOM 1418 C CA . VAL A 1 179 ? 7.662 -23.693 -2.206 1.00 49.75 179 VAL A CA 1
ATOM 1419 C C . VAL A 1 179 ? 7.560 -24.218 -3.634 1.00 49.75 179 VAL A C 1
ATOM 1421 O O . VAL A 1 179 ? 8.221 -25.200 -3.942 1.00 49.75 179 VAL A O 1
ATOM 1424 N N . LEU A 1 180 ? 6.808 -23.581 -4.539 1.00 47.75 180 LEU A N 1
ATOM 1425 C CA . LEU A 1 180 ? 6.874 -23.914 -5.969 1.00 47.75 180 LEU A CA 1
ATOM 1426 C C . LEU A 1 180 ? 8.222 -23.492 -6.548 1.00 47.75 180 LEU A C 1
ATOM 1428 O O . LEU A 1 180 ? 8.830 -24.305 -7.234 1.00 47.75 180 LEU A O 1
ATOM 1432 N N . MET A 1 181 ? 8.753 -22.309 -6.201 1.00 48.12 181 MET A N 1
ATOM 1433 C CA . MET A 1 181 ? 10.129 -21.968 -6.572 1.00 48.12 181 MET A CA 1
ATOM 1434 C C . MET A 1 181 ? 11.125 -22.945 -5.953 1.00 48.12 181 MET A C 1
ATOM 1436 O O . MET A 1 181 ? 11.962 -23.442 -6.681 1.00 48.12 181 MET A O 1
ATOM 1440 N N . SER A 1 182 ? 11.050 -23.314 -4.671 1.00 50.06 182 SER A N 1
ATOM 1441 C CA . SER A 1 182 ? 12.040 -24.241 -4.094 1.00 50.06 182 SER A CA 1
ATOM 1442 C C . SER A 1 182 ? 11.919 -25.666 -4.635 1.00 50.06 182 SER A C 1
ATOM 1444 O O . SER A 1 182 ? 12.935 -26.332 -4.812 1.00 50.06 182 SER A O 1
ATOM 1446 N N . THR A 1 183 ? 10.714 -26.135 -4.963 1.00 52.69 183 THR A N 1
ATOM 1447 C CA . THR A 1 183 ? 10.516 -27.472 -5.549 1.00 52.69 183 THR A CA 1
ATOM 1448 C C . THR A 1 183 ? 10.927 -27.509 -7.025 1.00 52.69 183 THR A C 1
ATOM 1450 O O . THR A 1 183 ? 11.296 -28.567 -7.517 1.00 52.69 183 THR A O 1
ATOM 1453 N N . TRP A 1 184 ? 10.886 -26.379 -7.744 1.00 51.56 184 TRP A N 1
ATOM 1454 C CA . TRP A 1 184 ? 11.267 -26.307 -9.164 1.00 51.56 184 TRP A CA 1
ATOM 1455 C C . TRP A 1 184 ? 12.724 -25.851 -9.367 1.00 51.56 184 TRP A C 1
ATOM 1457 O O . TRP A 1 184 ? 13.341 -26.246 -10.344 1.00 51.56 184 TRP A O 1
ATOM 1467 N N . ILE A 1 185 ? 13.306 -25.087 -8.434 1.00 49.56 185 ILE A N 1
ATOM 1468 C CA . ILE A 1 185 ? 14.717 -24.644 -8.445 1.00 49.56 185 ILE A CA 1
ATOM 1469 C C . ILE A 1 185 ? 15.669 -25.746 -7.947 1.00 49.56 185 ILE A C 1
ATOM 1471 O O . ILE A 1 185 ? 16.856 -25.702 -8.240 1.00 49.56 185 ILE A O 1
ATOM 1475 N N . THR A 1 186 ? 15.189 -26.754 -7.209 1.00 45.53 186 THR A N 1
ATOM 1476 C CA . THR A 1 186 ? 16.060 -27.815 -6.653 1.00 45.53 186 THR A CA 1
ATOM 1477 C C . THR A 1 186 ? 16.492 -28.880 -7.656 1.00 45.53 186 THR A C 1
ATOM 1479 O O . THR A 1 186 ? 17.345 -29.704 -7.332 1.00 45.53 186 THR A O 1
ATOM 1482 N N . THR A 1 187 ? 15.949 -28.874 -8.871 1.00 52.66 187 THR A N 1
ATOM 1483 C CA . THR A 1 187 ? 16.504 -29.660 -9.972 1.00 52.66 187 THR A CA 1
ATOM 1484 C C . THR A 1 187 ? 17.384 -28.753 -10.817 1.00 52.66 187 THR A C 1
ATOM 1486 O O . THR A 1 187 ? 16.859 -27.857 -11.477 1.00 52.66 187 THR A O 1
ATOM 1489 N N . ASP A 1 188 ? 18.693 -29.018 -10.825 1.00 53.88 188 ASP A N 1
ATOM 1490 C CA . ASP A 1 188 ? 19.735 -28.200 -11.475 1.00 53.88 188 ASP A CA 1
ATOM 1491 C C . ASP A 1 188 ? 19.497 -27.915 -12.978 1.00 53.88 188 ASP A C 1
ATOM 1493 O O . ASP A 1 188 ? 20.134 -27.035 -13.540 1.00 53.88 188 ASP A O 1
ATOM 1497 N N . ASN A 1 189 ? 18.529 -28.584 -13.620 1.00 66.19 189 ASN A N 1
ATOM 1498 C CA . ASN A 1 189 ? 18.222 -28.452 -15.051 1.00 66.19 189 ASN A CA 1
ATOM 1499 C C . ASN A 1 189 ? 16.926 -27.672 -15.347 1.00 66.19 189 ASN A C 1
ATOM 1501 O O . ASN A 1 189 ? 16.548 -27.510 -16.508 1.00 66.19 189 ASN A O 1
ATOM 1505 N N . ALA A 1 190 ? 16.179 -27.242 -14.326 1.00 60.38 190 ALA A N 1
ATOM 1506 C CA . ALA A 1 190 ? 14.884 -26.605 -14.555 1.00 60.38 190 ALA A CA 1
ATOM 1507 C C . ALA A 1 190 ? 15.031 -25.212 -15.177 1.00 60.38 190 ALA A C 1
ATOM 1509 O O . ALA A 1 190 ? 14.268 -24.883 -16.078 1.00 60.38 190 ALA A O 1
ATOM 1510 N N . SER A 1 191 ? 16.008 -24.408 -14.744 1.00 58.88 191 SER A N 1
ATOM 1511 C CA . SER A 1 191 ? 16.237 -23.078 -15.328 1.00 58.88 191 SER A CA 1
ATOM 1512 C C . SER A 1 191 ? 16.592 -23.161 -16.812 1.00 58.88 191 SER A C 1
ATOM 1514 O O . SER A 1 191 ? 16.022 -22.417 -17.602 1.00 58.88 191 SER A O 1
ATOM 1516 N N . GLU A 1 192 ? 17.446 -24.117 -17.190 1.00 65.19 192 GLU A N 1
ATOM 1517 C CA . GLU A 1 192 ? 17.832 -24.360 -18.586 1.00 65.19 192 GLU A CA 1
ATOM 1518 C C . GLU A 1 192 ? 16.634 -24.833 -19.424 1.00 65.19 192 GLU A C 1
ATOM 1520 O O . GLU A 1 192 ? 16.419 -24.330 -20.518 1.00 65.19 192 GLU A O 1
ATOM 1525 N N . PHE A 1 193 ? 15.768 -25.710 -18.896 1.00 69.62 193 PHE A N 1
ATOM 1526 C CA . PHE A 1 193 ? 14.550 -26.129 -19.605 1.00 69.62 193 PHE A CA 1
ATOM 1527 C C . PHE A 1 193 ? 13.624 -24.951 -19.951 1.00 69.62 193 PHE A C 1
ATOM 1529 O O . PHE A 1 193 ? 13.115 -24.879 -21.069 1.00 69.62 193 PHE A O 1
ATOM 1536 N N . TRP A 1 194 ? 13.381 -24.032 -19.011 1.00 65.88 194 TRP A N 1
ATOM 1537 C CA . TRP A 1 194 ? 12.461 -22.909 -19.240 1.00 65.88 194 TRP A CA 1
ATOM 1538 C C . TRP A 1 194 ? 13.048 -21.847 -20.175 1.00 65.88 194 TRP A C 1
ATOM 1540 O O . TRP A 1 194 ? 12.308 -21.280 -20.982 1.00 65.88 194 TRP A O 1
ATOM 1550 N N . GLU A 1 195 ? 14.358 -21.611 -20.105 1.00 68.94 195 GLU A N 1
ATOM 1551 C CA . GLU A 1 195 ? 15.046 -20.673 -20.994 1.00 68.94 195 GLU A CA 1
ATOM 1552 C C . GLU A 1 195 ? 15.216 -21.246 -22.409 1.00 68.94 195 GLU A C 1
ATOM 1554 O O . GLU A 1 195 ? 14.942 -20.535 -23.373 1.00 68.94 195 GLU A O 1
ATOM 1559 N N . ASP A 1 196 ? 15.538 -22.536 -22.551 1.00 69.19 196 ASP A N 1
ATOM 1560 C CA . ASP A 1 196 ? 15.828 -23.145 -23.856 1.00 69.19 196 ASP A CA 1
ATOM 1561 C C . ASP A 1 196 ? 14.589 -23.671 -24.592 1.00 69.19 196 ASP A C 1
ATOM 1563 O O . ASP A 1 196 ? 14.553 -23.656 -25.820 1.00 69.19 196 ASP A O 1
ATOM 1567 N N . GLN A 1 197 ? 13.581 -24.195 -23.883 1.00 70.81 197 GLN A N 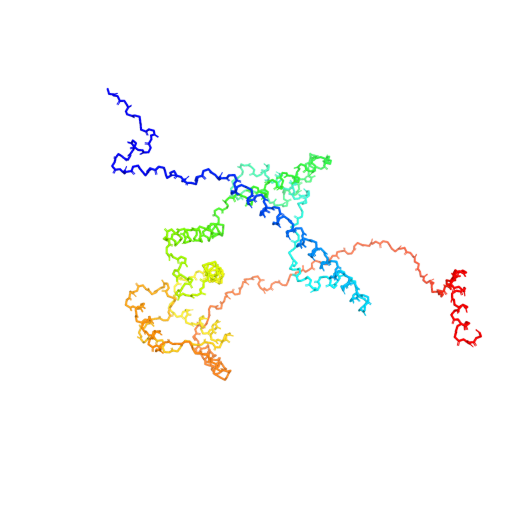1
ATOM 1568 C CA . GLN A 1 197 ? 12.398 -24.795 -24.528 1.00 70.81 197 GLN A CA 1
ATOM 1569 C C . GLN A 1 197 ? 11.213 -23.842 -24.624 1.00 70.81 197 GLN A C 1
ATOM 1571 O O . GLN A 1 197 ? 10.351 -24.018 -25.486 1.00 70.81 197 GLN A O 1
ATOM 1576 N N . ILE A 1 198 ? 11.119 -22.885 -23.701 1.00 67.44 198 ILE A N 1
ATOM 1577 C CA . ILE A 1 198 ? 9.960 -21.994 -23.583 1.00 67.44 198 ILE A CA 1
ATOM 1578 C C . ILE A 1 198 ? 10.357 -20.532 -23.835 1.00 67.44 198 ILE A C 1
ATOM 1580 O O . ILE A 1 198 ? 9.470 -19.698 -23.986 1.00 67.44 198 ILE A O 1
ATOM 1584 N N . GLU A 1 199 ? 11.657 -20.227 -23.965 1.00 77.81 199 GLU A N 1
ATOM 1585 C CA . GLU A 1 199 ? 12.202 -18.886 -24.248 1.00 77.81 199 GLU A CA 1
ATOM 1586 C C . GLU A 1 199 ? 11.727 -17.806 -23.255 1.00 77.81 199 GLU A C 1
ATOM 1588 O O . GLU A 1 199 ? 11.706 -16.609 -23.551 1.00 77.81 199 GLU A O 1
ATOM 1593 N N . VAL A 1 200 ? 11.334 -18.209 -22.042 1.00 74.38 200 VAL A N 1
ATOM 1594 C CA . VAL A 1 200 ? 10.843 -17.300 -21.002 1.00 74.38 200 VAL A CA 1
ATOM 1595 C C . VAL A 1 200 ? 11.730 -17.427 -19.776 1.00 74.38 200 VAL A C 1
ATOM 1597 O O . VAL A 1 200 ? 11.784 -18.472 -19.132 1.00 74.38 200 VAL A O 1
ATOM 1600 N N . ALA A 1 201 ? 12.373 -16.317 -19.408 1.00 72.88 201 ALA A N 1
ATOM 1601 C CA . ALA A 1 201 ? 13.142 -16.231 -18.175 1.00 72.88 201 ALA A CA 1
ATOM 1602 C C . ALA A 1 201 ? 12.270 -16.618 -16.969 1.00 72.88 201 ALA A C 1
ATOM 1604 O O . ALA A 1 201 ? 11.153 -16.114 -16.809 1.00 72.88 201 ALA A O 1
ATOM 1605 N N . LEU A 1 202 ? 12.801 -17.466 -16.086 1.00 59.91 202 LEU A N 1
ATOM 1606 C CA . LEU A 1 202 ? 12.072 -18.041 -14.946 1.00 59.91 202 LEU A CA 1
ATOM 1607 C C . LEU A 1 202 ? 11.369 -16.974 -14.080 1.00 59.91 202 LEU A C 1
ATOM 1609 O O . LEU A 1 202 ? 10.237 -17.162 -13.632 1.00 59.91 202 LEU A O 1
ATOM 1613 N N . ASN A 1 203 ? 12.009 -15.814 -13.911 1.00 64.56 203 ASN A N 1
ATOM 1614 C CA . ASN A 1 203 ? 11.469 -14.677 -13.161 1.00 64.56 203 ASN A CA 1
ATOM 1615 C C . ASN A 1 203 ? 10.217 -14.068 -13.814 1.00 64.56 203 ASN A C 1
ATOM 1617 O O . ASN A 1 203 ? 9.291 -13.665 -13.112 1.00 64.56 203 ASN A O 1
ATOM 1621 N N . ASN A 1 204 ? 10.159 -14.037 -15.148 1.00 70.31 204 ASN A N 1
ATOM 1622 C CA . ASN A 1 204 ? 8.988 -13.551 -15.877 1.00 70.31 204 ASN A CA 1
ATOM 1623 C C . ASN A 1 204 ? 7.819 -14.532 -15.745 1.00 70.31 204 ASN A C 1
ATOM 1625 O O . ASN A 1 204 ? 6.678 -14.100 -15.617 1.00 70.31 204 ASN A O 1
ATOM 1629 N N . MET A 1 205 ? 8.092 -15.839 -15.716 1.00 69.06 205 MET A N 1
ATOM 1630 C CA . MET A 1 205 ? 7.055 -16.854 -15.513 1.00 69.06 205 MET A CA 1
ATOM 1631 C C . MET A 1 205 ? 6.475 -16.794 -14.093 1.00 69.06 205 MET A C 1
ATOM 1633 O O . MET A 1 205 ? 5.255 -16.809 -13.934 1.00 69.06 205 MET A O 1
ATOM 1637 N N . ALA A 1 206 ? 7.322 -16.626 -13.071 1.00 62.97 206 ALA A N 1
ATOM 1638 C CA . ALA A 1 206 ? 6.872 -16.412 -11.695 1.00 62.97 206 ALA A CA 1
ATOM 1639 C C . ALA A 1 206 ? 5.986 -15.157 -11.570 1.00 62.97 206 ALA A C 1
ATOM 1641 O O . ALA A 1 206 ? 4.921 -15.217 -10.954 1.00 62.97 206 ALA A O 1
ATOM 1642 N N . HIS A 1 207 ? 6.377 -14.058 -12.224 1.00 64.94 207 HIS A N 1
ATOM 1643 C CA . HIS A 1 207 ? 5.591 -12.824 -12.265 1.00 64.94 207 HIS A CA 1
ATOM 1644 C C . HIS A 1 207 ? 4.244 -13.017 -12.977 1.00 64.94 207 HIS A C 1
ATOM 1646 O O . HIS A 1 207 ? 3.214 -12.603 -12.457 1.00 64.94 207 HIS A O 1
ATOM 1652 N N . GLN A 1 208 ? 4.213 -13.710 -14.120 1.00 68.19 208 GLN A N 1
ATOM 1653 C CA . GLN A 1 208 ? 2.966 -14.018 -14.832 1.00 68.19 208 GLN A CA 1
ATOM 1654 C C . GLN A 1 208 ? 2.033 -14.919 -14.012 1.00 68.19 208 GLN A C 1
ATOM 1656 O O . GLN A 1 208 ? 0.817 -14.733 -14.034 1.00 68.19 208 GLN A O 1
ATOM 1661 N N . PHE A 1 209 ? 2.579 -15.876 -13.257 1.00 60.72 209 PHE A N 1
ATOM 1662 C CA . PHE A 1 209 ? 1.793 -16.711 -12.347 1.00 60.72 209 PHE A CA 1
ATOM 1663 C C . PHE A 1 209 ? 1.220 -15.904 -11.180 1.00 60.72 209 PHE A C 1
ATOM 1665 O O . PHE A 1 209 ? 0.073 -16.120 -10.782 1.00 60.72 209 PHE A O 1
ATOM 1672 N N . GLU A 1 210 ? 1.996 -14.966 -10.639 1.00 52.16 210 GLU A N 1
ATOM 1673 C CA . GLU A 1 210 ? 1.563 -14.060 -9.578 1.00 52.16 210 GLU A CA 1
ATOM 1674 C C . GLU A 1 210 ? 0.483 -13.087 -10.072 1.00 52.16 210 GLU A C 1
ATOM 1676 O O . GLU A 1 210 ? -0.551 -12.935 -9.414 1.00 52.16 210 GLU A O 1
ATOM 1681 N N . GLU A 1 211 ? 0.656 -12.509 -11.262 1.00 60.34 211 GLU A N 1
ATOM 1682 C CA . GLU A 1 211 ? -0.349 -11.688 -11.942 1.00 60.34 211 GLU A CA 1
ATOM 1683 C C . GLU A 1 211 ? -1.629 -12.487 -12.206 1.00 60.34 211 GLU A C 1
ATOM 1685 O O . GLU A 1 211 ? -2.719 -12.050 -11.831 1.00 60.34 211 GLU A O 1
ATOM 1690 N N . TRP A 1 212 ? -1.515 -13.696 -12.761 1.00 69.94 212 TRP A N 1
ATOM 1691 C CA . TRP A 1 212 ? -2.651 -14.585 -13.003 1.00 69.94 212 TRP A CA 1
ATOM 1692 C C . TRP A 1 212 ? -3.388 -14.937 -11.704 1.00 69.94 212 TRP A C 1
ATOM 1694 O O . TRP A 1 212 ? -4.612 -14.811 -11.629 1.00 69.94 212 TRP A O 1
ATOM 1704 N N . ALA A 1 213 ? -2.667 -15.307 -10.643 1.00 51.78 213 ALA A N 1
ATOM 1705 C CA . ALA A 1 213 ? -3.255 -15.626 -9.344 1.00 51.78 213 ALA A CA 1
ATOM 1706 C C . ALA A 1 213 ? -3.925 -14.404 -8.690 1.00 51.78 213 ALA A C 1
ATOM 1708 O O . ALA A 1 213 ? -4.960 -14.536 -8.029 1.00 51.78 213 ALA A O 1
ATOM 1709 N N . CYS A 1 214 ? -3.372 -13.205 -8.889 1.00 52.97 214 CYS A N 1
ATOM 1710 C CA . CYS A 1 214 ? -3.975 -11.953 -8.438 1.00 52.97 214 CYS A CA 1
ATOM 1711 C C . CYS A 1 214 ? -5.243 -11.602 -9.228 1.00 52.97 214 CYS A C 1
ATOM 1713 O O . CYS A 1 214 ? -6.214 -11.145 -8.624 1.00 52.97 214 CYS A O 1
ATOM 1715 N N . ILE A 1 215 ? -5.287 -11.894 -10.530 1.00 54.94 215 ILE A N 1
ATOM 1716 C CA . ILE A 1 215 ? -6.482 -11.736 -11.373 1.00 54.94 215 ILE A CA 1
ATOM 1717 C C . ILE A 1 215 ? -7.586 -12.729 -10.955 1.00 54.94 215 ILE A C 1
ATOM 1719 O O . ILE A 1 215 ? -8.761 -12.362 -10.887 1.00 54.94 215 ILE A O 1
ATOM 1723 N N . GLN A 1 216 ? -7.234 -13.961 -10.564 1.00 49.94 216 GLN A N 1
ATOM 1724 C CA . GLN A 1 216 ? -8.200 -14.964 -10.084 1.00 49.94 216 GLN A CA 1
ATOM 1725 C C . GLN A 1 216 ? -8.860 -14.607 -8.733 1.00 49.94 216 GLN A C 1
ATOM 1727 O O . GLN A 1 216 ? -9.959 -15.087 -8.435 1.00 49.94 216 GLN A O 1
ATOM 1732 N N . LYS A 1 217 ? -8.265 -13.718 -7.918 1.00 47.22 217 LYS A N 1
ATOM 1733 C CA . LYS A 1 217 ? -8.834 -13.279 -6.622 1.00 47.22 217 LYS A CA 1
ATOM 1734 C C . LYS A 1 217 ? -10.153 -12.497 -6.727 1.00 47.22 217 LYS A C 1
ATOM 1736 O O . LYS A 1 217 ? -10.752 -12.231 -5.687 1.00 47.22 217 LYS A O 1
ATOM 1741 N N . MET A 1 218 ? -10.659 -12.180 -7.923 1.00 42.94 218 MET A N 1
ATOM 1742 C CA . MET A 1 218 ? -12.017 -11.631 -8.072 1.00 42.94 218 MET A CA 1
ATOM 1743 C C . MET A 1 218 ? -13.141 -12.684 -8.008 1.00 42.94 218 MET A C 1
ATOM 1745 O O . MET A 1 218 ? -14.302 -12.293 -7.942 1.00 42.94 218 MET A O 1
ATOM 1749 N N . ASN A 1 219 ? -12.845 -13.993 -7.977 1.00 38.66 219 ASN A N 1
ATOM 1750 C CA . ASN A 1 219 ? -13.872 -15.038 -8.151 1.00 38.66 219 ASN A CA 1
ATOM 1751 C C . ASN A 1 219 ? -13.987 -16.095 -7.031 1.00 38.66 219 ASN A C 1
ATOM 1753 O O . ASN A 1 219 ? -14.667 -17.100 -7.222 1.00 38.66 219 ASN A O 1
ATOM 1757 N N . ILE A 1 220 ? -13.390 -15.899 -5.848 1.00 36.44 220 ILE A N 1
ATOM 1758 C CA . ILE A 1 220 ? -13.358 -16.939 -4.790 1.00 36.44 220 ILE A CA 1
ATOM 1759 C C . ILE A 1 220 ? -14.399 -16.690 -3.681 1.00 36.44 220 ILE A C 1
ATOM 1761 O O . ILE A 1 220 ? -14.109 -16.831 -2.498 1.00 36.44 220 ILE A O 1
ATOM 1765 N N . PHE A 1 221 ? -15.635 -16.324 -4.028 1.00 33.34 221 PHE A N 1
ATOM 1766 C CA . PHE A 1 221 ? -16.736 -16.405 -3.061 1.00 33.34 221 PHE A CA 1
ATOM 1767 C C . PHE A 1 221 ? -17.917 -17.192 -3.618 1.00 33.34 221 PHE A C 1
ATOM 1769 O O . PHE A 1 221 ? -18.640 -16.714 -4.484 1.00 33.34 221 PHE A O 1
ATOM 1776 N N . VAL A 1 222 ? -18.073 -18.376 -3.013 1.00 40.38 222 VAL A N 1
ATOM 1777 C CA . VAL A 1 222 ? -19.243 -19.262 -2.942 1.00 40.38 222 VAL A CA 1
ATOM 1778 C C . VAL A 1 222 ? -19.801 -19.706 -4.283 1.00 40.38 222 VAL A C 1
ATOM 1780 O O . VAL A 1 222 ? -20.371 -18.906 -5.012 1.00 40.38 222 VAL A O 1
ATOM 1783 N N . ARG A 1 223 ? -19.748 -21.011 -4.541 1.00 40.81 223 ARG A N 1
ATOM 1784 C CA . ARG A 1 223 ? -20.714 -21.691 -5.404 1.00 40.81 223 ARG A CA 1
ATOM 1785 C C . ARG A 1 223 ? -20.649 -23.193 -5.126 1.00 40.81 223 ARG A C 1
ATOM 1787 O O . ARG A 1 223 ? -19.869 -23.925 -5.726 1.00 40.81 223 ARG A O 1
ATOM 1794 N N . GLU A 1 224 ? -21.483 -23.625 -4.198 1.00 39.69 224 GLU A N 1
ATOM 1795 C CA . GLU A 1 224 ? -22.224 -24.859 -4.434 1.00 39.69 224 GLU A CA 1
ATOM 1796 C C . GLU A 1 224 ? -23.327 -24.486 -5.452 1.00 39.69 224 GLU A C 1
ATOM 1798 O O . GLU A 1 224 ? -23.838 -23.366 -5.400 1.00 39.69 224 GLU A O 1
ATOM 1803 N N . ASP A 1 225 ? -23.578 -25.365 -6.428 1.00 44.75 225 ASP A N 1
ATOM 1804 C CA . ASP A 1 225 ? -24.471 -25.232 -7.604 1.00 44.75 225 ASP A CA 1
ATOM 1805 C C . ASP A 1 225 ? -23.862 -24.535 -8.848 1.00 44.75 225 ASP A C 1
ATOM 1807 O O . ASP A 1 225 ? -23.992 -23.326 -9.058 1.00 44.75 225 ASP A O 1
ATOM 1811 N N . LEU A 1 226 ? -23.154 -25.296 -9.706 1.00 46.81 226 LEU A N 1
ATOM 1812 C CA . LEU A 1 226 ? -22.215 -24.712 -10.686 1.00 46.81 226 LEU A CA 1
ATOM 1813 C C . LEU A 1 226 ? -22.045 -25.317 -12.105 1.00 46.81 226 LEU A C 1
ATOM 1815 O O . LEU A 1 226 ? -21.070 -24.941 -12.749 1.00 46.81 226 LEU A O 1
ATOM 1819 N N . PRO A 1 227 ? -22.916 -26.158 -12.691 1.00 47.22 227 PRO A N 1
ATOM 1820 C CA . PRO A 1 227 ? -22.742 -26.478 -14.117 1.00 47.22 227 PRO A CA 1
ATOM 1821 C C . PRO A 1 227 ? -23.216 -25.352 -15.059 1.00 47.22 227 PRO A C 1
ATOM 1823 O O . PRO A 1 227 ? -22.501 -24.954 -15.975 1.00 47.22 227 PRO A O 1
ATOM 1826 N N . SER A 1 228 ? -24.404 -24.781 -14.832 1.00 47.59 228 SER A N 1
ATOM 1827 C CA . SER A 1 228 ? -25.004 -23.777 -15.737 1.00 47.59 228 SER A CA 1
ATOM 1828 C C . SER A 1 228 ? -24.418 -22.370 -15.566 1.00 47.59 228 SER A C 1
ATOM 1830 O O . SER A 1 228 ? -24.308 -21.597 -16.518 1.00 47.59 228 SER A O 1
ATOM 1832 N N . LEU A 1 229 ? -23.979 -22.052 -14.349 1.00 48.84 229 LEU A N 1
ATOM 1833 C CA . LEU A 1 229 ? -23.574 -20.709 -13.938 1.00 48.84 229 LEU A CA 1
ATOM 1834 C C . LEU A 1 229 ? -22.140 -20.339 -14.383 1.00 48.84 229 LEU A C 1
ATOM 1836 O O . LEU A 1 229 ? -21.750 -19.170 -14.311 1.00 48.84 229 LEU A O 1
ATOM 1840 N N . GLN A 1 230 ? -21.328 -21.318 -14.801 1.00 61.75 230 GLN A N 1
ATOM 1841 C CA . GLN A 1 230 ? -19.954 -21.106 -15.285 1.00 61.75 230 GLN A CA 1
ATOM 1842 C C . GLN A 1 230 ? -19.932 -20.630 -16.745 1.00 61.75 230 GLN A C 1
ATOM 1844 O O . GLN A 1 230 ? -19.247 -19.654 -17.057 1.00 61.75 230 GLN A O 1
ATOM 1849 N N . ARG A 1 231 ? -20.759 -21.227 -17.614 1.00 68.12 231 ARG A N 1
ATOM 1850 C CA . ARG A 1 231 ? -20.880 -20.824 -19.025 1.00 68.12 231 ARG A CA 1
ATOM 1851 C C . ARG A 1 231 ? -21.460 -19.418 -19.190 1.00 68.12 231 ARG A C 1
ATOM 1853 O O . ARG A 1 231 ? -20.934 -18.615 -19.949 1.00 68.12 231 ARG A O 1
ATOM 1860 N N . GLN A 1 232 ? -22.478 -19.077 -18.405 1.00 69.25 232 GLN A N 1
ATOM 1861 C CA . GLN A 1 232 ? -23.113 -17.754 -18.463 1.00 69.25 232 GLN A CA 1
ATOM 1862 C C . GLN A 1 232 ? -22.163 -16.616 -18.052 1.00 69.25 232 GLN A C 1
ATOM 1864 O O . GLN A 1 232 ? -22.210 -15.518 -18.609 1.00 69.25 232 GLN A O 1
ATOM 1869 N N . ASN A 1 233 ? -21.277 -16.877 -17.084 1.00 76.94 233 ASN A N 1
ATOM 1870 C CA . ASN A 1 233 ? -20.238 -15.926 -16.700 1.00 76.94 233 ASN A CA 1
ATOM 1871 C C . ASN A 1 233 ? -19.188 -15.769 -17.807 1.00 76.94 233 ASN A C 1
ATOM 1873 O O . ASN A 1 233 ? -18.747 -14.652 -18.056 1.00 76.94 233 ASN A O 1
ATOM 1877 N N . TYR A 1 234 ? -18.810 -16.863 -18.473 1.00 83.56 234 TYR A N 1
ATOM 1878 C CA . TYR A 1 234 ? -17.884 -16.846 -19.604 1.00 83.56 234 TYR A CA 1
ATOM 1879 C C . TYR A 1 234 ? -18.426 -16.012 -20.775 1.00 83.56 234 TYR A C 1
ATOM 1881 O O . TYR A 1 234 ? -17.736 -15.112 -21.254 1.00 83.56 234 TYR A O 1
ATOM 1889 N N . ASP A 1 235 ? -19.685 -16.229 -21.163 1.00 85.19 235 ASP A N 1
ATOM 1890 C CA . ASP A 1 235 ? -20.320 -15.508 -22.273 1.00 85.19 235 ASP A CA 1
ATOM 1891 C C . ASP A 1 235 ? -20.313 -13.984 -22.038 1.00 85.19 235 ASP A C 1
ATOM 1893 O O . ASP A 1 235 ? -20.019 -13.196 -22.935 1.00 85.19 235 ASP A O 1
ATOM 1897 N N . LYS A 1 236 ? -20.564 -13.536 -20.803 1.00 83.38 236 LYS A N 1
ATOM 1898 C CA . LYS A 1 236 ? -20.542 -12.104 -20.468 1.00 83.38 236 LYS A CA 1
ATOM 1899 C C . LYS A 1 236 ? -19.146 -11.537 -20.260 1.00 83.38 236 LYS A C 1
ATOM 1901 O O . LYS A 1 236 ? -18.854 -10.461 -20.764 1.00 83.38 236 LYS A O 1
ATOM 1906 N N . ALA A 1 237 ? -18.325 -12.197 -19.449 1.00 79.81 237 ALA A N 1
ATOM 1907 C CA . ALA A 1 237 ? -17.050 -11.640 -19.010 1.00 79.81 237 ALA A CA 1
ATOM 1908 C C . ALA A 1 237 ? -15.963 -11.774 -20.076 1.00 79.81 237 ALA A C 1
ATOM 1910 O O . ALA A 1 237 ? -15.069 -10.937 -20.125 1.00 79.81 237 ALA A O 1
ATOM 1911 N N . ILE A 1 238 ? -16.035 -12.813 -20.912 1.00 84.31 238 ILE A N 1
ATOM 1912 C CA . ILE A 1 238 ? -15.023 -13.100 -21.926 1.00 84.31 238 ILE A CA 1
ATOM 1913 C C . ILE A 1 238 ? -15.530 -12.711 -23.312 1.00 84.31 238 ILE A C 1
ATOM 1915 O O . ILE A 1 238 ? -14.932 -11.848 -23.954 1.00 84.31 238 ILE A O 1
ATOM 1919 N N . VAL A 1 239 ? -16.664 -13.270 -23.748 1.00 88.62 239 VAL A N 1
ATOM 1920 C CA . VAL A 1 239 ? -17.121 -13.089 -25.136 1.00 88.62 239 VAL A CA 1
ATOM 1921 C C . VAL A 1 239 ? -17.556 -11.645 -25.402 1.00 88.62 239 VAL A C 1
ATOM 1923 O O . VAL A 1 239 ? -17.079 -11.045 -26.358 1.00 88.62 239 VAL A O 1
ATOM 1926 N N . LEU A 1 240 ? -18.387 -11.039 -24.542 1.00 87.56 240 LEU A N 1
ATOM 1927 C CA . LEU A 1 240 ? -18.850 -9.658 -24.763 1.00 87.56 240 LEU A CA 1
ATOM 1928 C C . LEU A 1 240 ? -17.775 -8.587 -24.560 1.00 87.56 240 LEU A C 1
ATOM 1930 O O . LEU A 1 240 ? -17.812 -7.562 -25.236 1.00 87.56 240 LEU A O 1
ATOM 1934 N N . VAL A 1 241 ? -16.866 -8.785 -23.602 1.00 85.38 241 VAL A N 1
ATOM 1935 C CA . VAL A 1 241 ? -15.863 -7.768 -23.241 1.00 85.38 241 VAL A CA 1
ATOM 1936 C C . VAL A 1 241 ? -14.667 -7.823 -24.181 1.00 85.38 241 VAL A C 1
ATOM 1938 O O . VAL A 1 241 ? -14.200 -6.781 -24.632 1.00 85.38 241 VAL A O 1
ATOM 1941 N N . TYR A 1 242 ? -14.172 -9.025 -24.475 1.00 84.25 242 TYR A N 1
ATOM 1942 C CA . TYR A 1 242 ? -12.937 -9.199 -25.236 1.00 84.25 242 TYR A CA 1
ATOM 1943 C C . TYR A 1 242 ? -13.181 -9.619 -26.685 1.00 84.25 242 TYR A C 1
ATOM 1945 O O . TYR A 1 242 ? -12.239 -9.614 -27.474 1.00 84.25 242 TYR A O 1
ATOM 1953 N N . GLY A 1 243 ? -14.418 -9.975 -27.054 1.00 89.81 243 GLY A N 1
ATOM 1954 C CA . GLY A 1 243 ? -14.727 -10.437 -28.405 1.00 89.81 243 GLY A CA 1
ATOM 1955 C C . GLY A 1 243 ? -14.028 -11.749 -28.739 1.00 89.81 243 GLY A C 1
ATOM 1956 O O . GLY A 1 243 ? -13.615 -11.952 -29.873 1.00 89.81 243 GLY A O 1
ATOM 1957 N N . ILE A 1 244 ? -13.810 -12.616 -27.751 1.00 88.31 244 ILE A N 1
ATOM 1958 C CA . ILE A 1 244 ? -13.096 -13.883 -27.919 1.00 88.31 244 ILE A CA 1
ATOM 1959 C C . ILE A 1 244 ? -14.027 -15.015 -27.502 1.00 88.31 244 ILE A C 1
ATOM 1961 O O . ILE A 1 244 ? -14.545 -15.013 -26.385 1.00 88.31 244 ILE A O 1
ATOM 1965 N N . LYS A 1 245 ? -14.220 -15.989 -28.391 1.00 92.12 245 LYS A N 1
ATOM 1966 C CA . LYS A 1 245 ? -15.085 -17.149 -28.173 1.00 92.12 245 LYS A CA 1
ATOM 1967 C C . LYS A 1 245 ? -14.310 -18.434 -28.420 1.00 92.12 245 LYS A C 1
ATOM 1969 O O . LYS A 1 245 ? -13.554 -18.544 -29.378 1.00 92.12 245 LYS A O 1
ATOM 1974 N N . LEU A 1 246 ? -14.501 -19.405 -27.541 1.00 90.69 246 LEU A N 1
ATOM 1975 C CA . LEU A 1 246 ? -13.958 -20.743 -27.683 1.00 90.69 246 LEU A CA 1
ATOM 1976 C C . LEU A 1 246 ? -14.910 -21.544 -28.566 1.00 90.69 246 LEU A C 1
ATOM 1978 O O . LEU A 1 246 ? -16.067 -21.758 -28.197 1.00 90.69 246 LEU A O 1
ATOM 1982 N N . ASP A 1 247 ? -14.432 -21.927 -29.741 1.00 91.44 247 ASP A N 1
ATOM 1983 C CA . ASP A 1 247 ? -15.203 -22.677 -30.721 1.00 91.44 247 ASP A CA 1
ATOM 1984 C C . ASP A 1 247 ? -14.776 -24.140 -30.766 1.00 91.44 247 ASP A C 1
ATOM 1986 O O . ASP A 1 247 ? 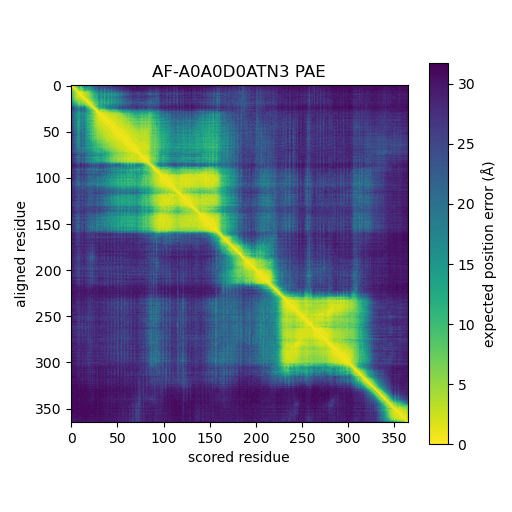-13.625 -24.463 -30.475 1.00 91.44 247 ASP A O 1
ATOM 1990 N N . GLY A 1 248 ? -15.734 -25.013 -31.079 1.00 92.12 248 GLY A N 1
ATOM 1991 C CA . GLY A 1 248 ? -15.521 -26.457 -31.170 1.00 92.12 248 GLY A CA 1
ATOM 1992 C C . GLY A 1 248 ? -15.186 -27.148 -29.839 1.00 92.12 248 GLY A C 1
ATOM 1993 O O . GLY A 1 248 ? -14.399 -28.096 -29.773 1.00 92.12 248 GLY A O 1
ATOM 1994 N N . TRP A 1 249 ? -15.818 -26.701 -28.748 1.00 92.00 249 TRP A N 1
ATOM 1995 C CA . TRP A 1 249 ? -15.737 -27.406 -27.468 1.00 92.00 249 TRP A CA 1
ATOM 1996 C C . TRP A 1 249 ? -16.198 -28.873 -27.618 1.00 92.00 249 TRP A C 1
ATOM 1998 O O . TRP A 1 249 ? -17.254 -29.117 -28.211 1.00 92.00 249 TRP A O 1
ATOM 2008 N N . PRO A 1 250 ? -15.443 -29.857 -27.092 1.00 93.12 250 PRO A N 1
ATOM 2009 C CA . PRO A 1 250 ? -15.727 -31.276 -27.291 1.00 93.12 250 PRO A CA 1
ATOM 2010 C C . PRO A 1 250 ? -17.127 -31.680 -26.805 1.00 93.12 250 PRO A C 1
ATOM 2012 O O . PRO A 1 250 ? -17.540 -31.373 -25.683 1.00 93.12 250 PRO A O 1
ATOM 2015 N N . VAL A 1 251 ? -17.853 -32.408 -27.658 1.00 89.31 251 VAL A N 1
ATOM 2016 C CA . VAL A 1 251 ? -19.209 -32.894 -27.366 1.00 89.31 251 VAL A CA 1
ATOM 2017 C C . VAL A 1 251 ? -19.163 -33.889 -26.205 1.00 89.31 251 VAL A C 1
ATOM 2019 O O . VAL A 1 251 ? -18.346 -34.805 -26.192 1.00 89.31 251 VAL A O 1
ATOM 2022 N N . GLY A 1 252 ? -20.052 -33.707 -25.227 1.00 87.19 252 GLY A N 1
ATOM 2023 C CA . GLY A 1 252 ? -20.137 -34.559 -24.038 1.00 87.19 252 GLY A CA 1
ATOM 2024 C C . GLY A 1 252 ? -19.291 -34.092 -22.852 1.00 87.19 252 GLY A C 1
ATOM 2025 O O . GLY A 1 252 ? -19.445 -34.648 -21.768 1.00 87.19 252 GLY A O 1
ATOM 2026 N N . LEU A 1 253 ? -18.459 -33.052 -23.011 1.00 90.44 253 LEU A N 1
ATOM 2027 C CA . LEU A 1 253 ? -17.738 -32.445 -21.892 1.00 90.44 253 LEU A CA 1
ATOM 2028 C C . LEU A 1 253 ? -18.481 -31.234 -21.317 1.00 90.44 253 LEU A C 1
ATOM 2030 O O . LEU A 1 253 ? -18.798 -30.303 -22.066 1.00 90.44 253 LEU A O 1
ATOM 2034 N N . PRO A 1 254 ? -18.730 -31.191 -19.992 1.00 88.50 254 PRO A N 1
ATOM 2035 C CA . PRO A 1 254 ? -19.328 -30.021 -19.368 1.00 88.50 254 PRO A CA 1
ATOM 2036 C C . PRO A 1 254 ? -18.384 -28.819 -19.505 1.00 88.50 254 PRO A C 1
ATOM 2038 O O . PRO A 1 254 ? -17.171 -28.932 -19.329 1.00 88.50 254 PRO A O 1
ATOM 2041 N N . PHE A 1 255 ? -18.941 -27.651 -19.831 1.00 86.81 255 PHE A N 1
ATOM 2042 C CA . PHE A 1 255 ? -18.177 -26.409 -19.945 1.00 86.81 255 PHE A CA 1
ATOM 2043 C C . PHE A 1 255 ? -17.921 -25.835 -18.546 1.00 86.81 255 PHE A C 1
ATOM 2045 O O . PHE A 1 255 ? -18.632 -24.939 -18.085 1.00 86.81 255 PHE A O 1
ATOM 2052 N N . ILE A 1 256 ? -16.944 -26.420 -17.852 1.00 84.31 256 ILE A N 1
ATOM 2053 C CA . ILE A 1 256 ? -16.584 -26.078 -16.475 1.00 84.31 256 ILE A CA 1
ATOM 2054 C C . ILE A 1 256 ? -15.114 -25.683 -16.345 1.00 84.31 256 ILE A C 1
ATOM 2056 O O . ILE A 1 256 ? -14.296 -25.937 -17.229 1.00 84.31 256 ILE A O 1
ATOM 2060 N N . ALA A 1 257 ? -14.773 -25.031 -15.232 1.00 77.81 257 ALA A N 1
ATOM 2061 C CA . ALA A 1 257 ? -13.391 -24.659 -14.947 1.00 77.81 257 ALA A CA 1
ATOM 2062 C C . ALA A 1 257 ? -12.488 -25.912 -14.909 1.00 77.81 257 ALA A C 1
ATOM 2064 O O . ALA A 1 257 ? -12.892 -26.909 -14.306 1.00 77.81 257 ALA A O 1
ATOM 2065 N N . PRO A 1 258 ? -11.255 -25.866 -15.457 1.00 76.94 258 PRO A N 1
ATOM 2066 C CA . PRO A 1 258 ? -10.383 -27.042 -15.543 1.00 76.94 258 PRO A CA 1
ATOM 2067 C C . PRO A 1 258 ? -10.114 -27.745 -14.205 1.00 76.94 258 PRO A C 1
ATOM 2069 O O . PRO A 1 258 ? -9.913 -28.952 -14.179 1.00 76.94 258 PRO A O 1
ATOM 2072 N N . SER A 1 259 ? -10.157 -27.014 -13.085 1.00 73.50 259 SER A N 1
ATOM 2073 C CA . SER A 1 259 ? -10.009 -27.570 -11.732 1.00 73.50 259 SER A CA 1
ATOM 2074 C C . SER A 1 259 ? -11.147 -28.502 -11.296 1.00 73.50 259 SER A C 1
ATOM 2076 O O . SER A 1 259 ? -10.974 -29.257 -10.343 1.00 73.50 259 SER A O 1
ATOM 2078 N N . HIS A 1 260 ? -12.296 -28.445 -11.971 1.00 76.62 260 HIS A N 1
ATOM 2079 C CA . HIS A 1 260 ? -13.470 -29.281 -11.707 1.00 76.62 260 HIS A CA 1
ATOM 2080 C C . HIS A 1 260 ? -13.601 -30.443 -12.705 1.00 76.62 260 HIS A C 1
ATOM 2082 O O . HIS A 1 260 ? -14.546 -31.222 -12.617 1.00 76.62 260 HIS A O 1
ATOM 2088 N N . LEU A 1 261 ? -12.662 -30.580 -13.648 1.00 84.12 261 LEU A N 1
ATOM 2089 C CA . LEU A 1 261 ? -12.550 -31.771 -14.489 1.00 84.12 261 LEU A CA 1
ATOM 2090 C C . LEU A 1 261 ? -11.869 -32.867 -13.665 1.00 84.12 261 LEU A C 1
ATOM 2092 O O . LEU A 1 261 ? -10.643 -32.924 -13.561 1.00 84.12 261 LEU A O 1
ATOM 2096 N N . HIS A 1 262 ? -12.670 -33.704 -13.011 1.00 82.06 262 HIS A N 1
ATOM 2097 C CA . HIS A 1 262 ? -12.163 -34.724 -12.089 1.00 82.06 262 HIS A CA 1
ATOM 2098 C C . HIS A 1 262 ? -11.689 -35.993 -12.804 1.00 82.06 262 HIS A C 1
ATOM 2100 O O . HIS A 1 262 ? -10.879 -36.747 -12.260 1.00 82.06 262 HIS A O 1
ATOM 2106 N N . THR A 1 263 ? -12.155 -36.230 -14.030 1.00 92.25 263 THR A N 1
ATOM 2107 C CA . THR A 1 263 ? -11.841 -37.455 -14.763 1.00 92.25 263 THR A CA 1
ATOM 2108 C C . THR A 1 263 ? -10.644 -37.241 -15.686 1.00 92.25 263 THR A C 1
ATOM 2110 O O . THR A 1 263 ? -10.638 -36.363 -16.546 1.00 92.25 263 THR A O 1
ATOM 2113 N N . VAL A 1 264 ? -9.638 -38.114 -15.592 1.00 88.00 264 VAL A N 1
ATOM 2114 C CA . VAL A 1 264 ? -8.447 -38.068 -16.466 1.00 88.00 264 VAL A CA 1
ATOM 2115 C C . VAL A 1 264 ? -8.821 -38.167 -17.952 1.00 88.00 264 VAL A C 1
ATOM 2117 O O . VAL A 1 264 ? -8.157 -37.569 -18.796 1.00 88.00 264 VAL A O 1
ATOM 2120 N N . VAL A 1 265 ? -9.888 -38.903 -18.277 1.00 92.38 265 VAL A N 1
ATOM 2121 C CA . VAL A 1 265 ? -10.417 -39.014 -19.645 1.00 92.38 265 VAL A CA 1
ATOM 2122 C C . VAL A 1 265 ? -10.901 -37.657 -20.151 1.00 92.38 265 VAL A C 1
ATOM 2124 O O . VAL A 1 265 ? -10.510 -37.263 -21.240 1.00 92.38 265 VAL A O 1
ATOM 2127 N N . GLU A 1 266 ? -11.649 -36.904 -19.343 1.00 90.44 266 GLU A N 1
ATOM 2128 C CA . GLU A 1 266 ? -12.162 -35.580 -19.718 1.00 90.44 266 GLU A CA 1
ATOM 2129 C C . GLU A 1 266 ? -11.027 -34.599 -20.017 1.00 90.44 266 GLU A C 1
ATOM 2131 O O . GLU A 1 266 ? -11.030 -33.914 -21.040 1.00 90.44 266 GLU A O 1
ATOM 2136 N N . VAL A 1 267 ? -10.003 -34.590 -19.161 1.00 90.25 267 VAL A N 1
ATOM 2137 C CA . VAL A 1 267 ? -8.818 -33.746 -19.345 1.00 90.25 267 VAL A CA 1
ATOM 2138 C C . VAL A 1 267 ? -8.058 -34.134 -20.616 1.00 90.25 267 VAL A C 1
ATOM 2140 O O . VAL A 1 267 ? -7.602 -33.260 -21.353 1.00 90.25 267 VAL A O 1
ATOM 2143 N N . ARG A 1 268 ? -7.935 -35.436 -20.910 1.00 93.88 268 ARG A N 1
ATOM 2144 C CA . ARG A 1 268 ? -7.292 -35.921 -22.142 1.00 93.88 268 ARG A CA 1
ATOM 2145 C C . ARG A 1 268 ? -8.093 -35.545 -23.381 1.00 93.88 268 ARG A C 1
ATOM 2147 O O . ARG A 1 268 ? -7.499 -35.024 -24.314 1.00 93.88 268 ARG A O 1
ATOM 2154 N N . THR A 1 269 ? -9.411 -35.722 -23.374 1.00 94.12 269 THR A N 1
ATOM 2155 C CA . THR A 1 269 ? -10.280 -35.341 -24.494 1.00 94.12 269 THR A CA 1
ATOM 2156 C C . THR A 1 269 ? -10.214 -33.840 -24.765 1.00 94.12 269 THR A C 1
ATOM 2158 O O . THR A 1 269 ? -10.080 -33.440 -25.918 1.00 94.12 269 THR A O 1
ATOM 2161 N N . LEU A 1 270 ? -10.228 -33.000 -23.723 1.00 91.81 270 LEU A N 1
ATOM 2162 C CA . LEU A 1 270 ? -10.068 -31.553 -23.882 1.00 91.81 270 LEU A CA 1
ATOM 2163 C C . LEU A 1 270 ? -8.684 -31.188 -24.433 1.00 91.81 270 LEU A C 1
ATOM 2165 O O . LEU A 1 270 ? -8.574 -30.378 -25.351 1.00 91.81 270 LEU A O 1
ATOM 2169 N N . ARG A 1 271 ? -7.623 -31.809 -23.905 1.00 92.25 271 ARG A N 1
ATOM 2170 C CA . ARG A 1 271 ? -6.253 -31.618 -24.395 1.00 92.25 271 ARG A CA 1
ATOM 2171 C C . ARG A 1 271 ? -6.125 -32.013 -25.863 1.00 92.25 271 ARG A C 1
ATOM 2173 O O . ARG A 1 271 ? -5.506 -31.286 -26.630 1.00 92.25 271 ARG A O 1
ATOM 2180 N N . ASP A 1 272 ? -6.670 -33.161 -26.243 1.00 94.12 272 ASP A N 1
ATOM 2181 C CA . ASP A 1 272 ? -6.556 -33.682 -27.601 1.00 94.12 272 ASP A CA 1
ATOM 2182 C C . ASP A 1 272 ? -7.371 -32.813 -28.571 1.00 94.12 272 ASP A C 1
ATOM 2184 O O . ASP A 1 272 ? -6.871 -32.481 -29.641 1.00 94.12 272 ASP A O 1
ATOM 2188 N N . ALA A 1 273 ? -8.542 -32.314 -28.157 1.00 92.50 273 ALA A N 1
ATOM 2189 C CA . ALA A 1 273 ? -9.322 -31.341 -28.922 1.00 92.50 273 ALA A CA 1
ATOM 2190 C C . ALA A 1 273 ? -8.568 -30.016 -29.152 1.00 92.50 273 ALA A C 1
ATOM 2192 O O . ALA A 1 273 ? -8.564 -29.485 -30.262 1.00 92.50 273 ALA A O 1
ATOM 2193 N N . LEU A 1 274 ? -7.882 -29.501 -28.126 1.00 91.31 274 LEU A N 1
ATOM 2194 C CA . LEU A 1 274 ? -7.034 -28.309 -28.247 1.00 91.31 274 LEU A CA 1
ATOM 2195 C C . LEU A 1 274 ? -5.817 -28.563 -29.152 1.00 91.31 274 LEU A C 1
ATOM 2197 O O . LEU A 1 274 ? -5.457 -27.708 -29.953 1.00 91.31 274 LEU A O 1
ATOM 2201 N N . LYS A 1 275 ? -5.192 -29.744 -29.058 1.00 92.44 275 LYS A N 1
ATOM 2202 C CA . LYS A 1 275 ? -4.030 -30.117 -29.884 1.00 92.44 275 LYS A CA 1
ATOM 2203 C C . LYS A 1 275 ? -4.377 -30.320 -31.354 1.00 92.44 275 LYS A C 1
ATOM 2205 O O . LYS A 1 275 ? -3.594 -29.941 -32.215 1.00 92.44 275 LYS A O 1
ATOM 2210 N N . ILE A 1 276 ? -5.519 -30.944 -31.630 1.00 93.56 276 ILE A N 1
ATOM 2211 C CA . ILE A 1 276 ? -6.012 -31.179 -32.992 1.00 93.56 276 ILE A CA 1
ATOM 2212 C C . ILE A 1 276 ? -6.515 -29.864 -33.616 1.00 93.56 276 ILE A C 1
ATOM 2214 O O . ILE A 1 276 ? -6.670 -29.779 -34.830 1.00 93.56 276 ILE A O 1
ATOM 2218 N N . GLY A 1 277 ? -6.746 -28.828 -32.800 1.00 90.44 277 GLY A N 1
ATOM 2219 C CA . GLY A 1 277 ? -7.348 -27.568 -33.235 1.00 90.44 277 GLY A CA 1
ATOM 2220 C C . GLY A 1 277 ? -8.861 -27.670 -33.423 1.00 90.44 277 GLY A C 1
ATOM 2221 O O . GLY A 1 277 ? -9.474 -26.755 -33.960 1.00 90.44 277 GLY A O 1
ATOM 2222 N N . SER A 1 278 ? -9.484 -28.766 -32.969 1.00 90.81 278 SER A N 1
ATOM 2223 C CA . SER A 1 278 ? -10.942 -28.878 -32.972 1.00 90.81 278 SER A CA 1
ATOM 2224 C C . SER A 1 278 ? -11.573 -27.963 -31.928 1.00 90.81 278 SER A C 1
ATOM 2226 O O . SER A 1 278 ? -12.715 -27.584 -32.110 1.00 90.81 278 SER A O 1
ATOM 2228 N N . CYS A 1 279 ? -10.845 -27.616 -30.860 1.00 92.44 279 CYS A N 1
ATOM 2229 C CA . CYS A 1 279 ? -11.221 -26.598 -29.884 1.00 92.44 279 CYS A CA 1
ATOM 2230 C C . CYS A 1 279 ? -10.222 -25.439 -29.981 1.00 92.44 279 CYS A C 1
ATOM 2232 O O . CYS A 1 279 ? -9.034 -25.639 -29.730 1.00 92.44 279 CYS A O 1
ATOM 2234 N N . GLN A 1 280 ? -10.668 -24.240 -30.357 1.00 90.19 280 GLN A N 1
ATOM 2235 C CA . GLN A 1 280 ? -9.773 -23.094 -30.549 1.00 90.19 280 GLN A CA 1
ATOM 2236 C C . GLN A 1 280 ? -10.430 -21.764 -30.187 1.00 90.19 280 GLN A C 1
ATOM 2238 O O . GLN A 1 280 ? -11.641 -21.580 -30.302 1.00 90.19 280 GLN A O 1
ATOM 2243 N N . TRP A 1 281 ? -9.613 -20.814 -29.738 1.00 90.38 281 TRP A N 1
ATOM 2244 C CA . TRP A 1 281 ? -10.063 -19.461 -29.438 1.00 90.38 281 TRP A CA 1
ATOM 2245 C C . TRP A 1 281 ? -10.154 -18.656 -30.732 1.00 90.38 281 TRP A C 1
ATOM 2247 O O . TRP A 1 281 ? -9.137 -18.383 -31.366 1.00 90.38 281 TRP A O 1
ATOM 2257 N N . MET A 1 282 ? -11.363 -18.254 -31.111 1.00 91.81 282 MET A N 1
ATOM 2258 C CA . MET A 1 282 ? -11.605 -17.393 -32.263 1.00 91.81 282 MET A CA 1
ATOM 2259 C C . MET A 1 282 ? -11.933 -15.979 -31.800 1.00 91.81 282 MET A C 1
ATOM 2261 O O . MET A 1 282 ? -12.716 -15.766 -30.868 1.00 91.81 282 MET A O 1
ATOM 2265 N N . LYS A 1 283 ? -11.320 -14.997 -32.460 1.00 92.31 283 LYS A N 1
ATOM 2266 C CA . LYS A 1 283 ? -11.680 -13.594 -32.287 1.00 92.31 283 LYS A CA 1
ATOM 2267 C C . LYS A 1 283 ? -12.940 -13.328 -33.100 1.00 92.31 283 LYS A C 1
ATOM 2269 O O . LYS A 1 283 ? -12.925 -13.481 -34.316 1.00 92.31 283 LYS A O 1
ATOM 2274 N N . LEU A 1 284 ? -13.997 -12.929 -32.415 1.00 92.88 284 LEU A N 1
ATOM 2275 C CA . LEU A 1 284 ? -15.223 -12.472 -33.035 1.00 92.88 284 LEU A CA 1
ATOM 2276 C C . LEU A 1 284 ? -15.013 -11.077 -33.621 1.00 92.88 284 LEU A C 1
ATOM 2278 O O . LEU A 1 284 ? -14.354 -10.203 -33.050 1.00 92.88 284 LEU A O 1
ATOM 2282 N N . THR A 1 285 ? -15.600 -10.877 -34.782 1.00 93.88 285 THR A N 1
ATOM 2283 C CA . THR A 1 285 ? -15.801 -9.571 -35.395 1.00 93.88 285 THR A CA 1
ATOM 2284 C C . THR A 1 285 ? -16.868 -8.778 -34.636 1.00 93.88 285 THR A C 1
ATOM 2286 O O . THR A 1 285 ? -17.662 -9.325 -33.872 1.00 93.88 285 THR A O 1
ATOM 2289 N N . GLN A 1 286 ? -16.920 -7.463 -34.854 1.00 90.25 286 GLN A N 1
ATOM 2290 C CA . GLN A 1 286 ? -17.877 -6.604 -34.153 1.00 90.25 286 GLN A CA 1
ATOM 2291 C C . GLN A 1 286 ? -19.338 -7.007 -34.416 1.00 90.25 286 GLN A C 1
ATOM 2293 O O . GLN A 1 286 ? -20.146 -6.992 -33.493 1.00 90.25 286 GLN A O 1
ATOM 2298 N N . TRP A 1 287 ? -19.654 -7.422 -35.647 1.00 92.69 287 TRP A N 1
ATOM 2299 C CA . TRP A 1 287 ? -21.001 -7.859 -36.013 1.00 92.69 287 TRP A CA 1
ATOM 2300 C C . TRP A 1 287 ? -21.388 -9.171 -35.317 1.00 92.69 287 TRP A C 1
ATOM 2302 O O . TRP A 1 287 ? -22.504 -9.280 -34.821 1.00 92.69 287 TRP A O 1
ATOM 2312 N N . GLU A 1 288 ? -20.461 -10.126 -35.185 1.00 93.06 288 GLU A N 1
ATOM 2313 C CA . GLU A 1 288 ? -20.694 -11.373 -34.438 1.00 93.06 288 GLU A CA 1
ATOM 2314 C C . GLU A 1 288 ? -20.894 -11.115 -32.946 1.00 93.06 288 GLU A C 1
ATOM 2316 O O . GLU A 1 288 ? -21.682 -11.797 -32.296 1.00 93.06 288 GLU A O 1
ATOM 2321 N N . ILE A 1 289 ? -20.188 -10.130 -32.384 1.00 91.56 289 ILE A N 1
ATOM 2322 C CA . ILE A 1 289 ? -20.370 -9.729 -30.985 1.00 91.56 289 ILE A CA 1
ATOM 2323 C C . ILE A 1 289 ? -21.767 -9.138 -30.781 1.00 91.56 289 ILE A C 1
ATOM 2325 O O . ILE A 1 289 ? -22.398 -9.415 -29.761 1.00 91.56 289 ILE A O 1
ATOM 2329 N N . ASP A 1 290 ? -22.246 -8.319 -31.714 1.00 92.12 290 ASP A N 1
ATOM 2330 C CA . ASP A 1 290 ? -23.559 -7.686 -31.606 1.00 92.12 290 ASP A CA 1
ATOM 2331 C C . ASP A 1 290 ? -24.697 -8.702 -31.805 1.00 92.12 290 ASP A C 1
ATOM 2333 O O . ASP A 1 290 ? -25.612 -8.737 -30.982 1.00 92.12 290 ASP A O 1
ATOM 2337 N N . ASP A 1 291 ? -24.573 -9.627 -32.759 1.00 93.44 291 ASP A N 1
ATOM 2338 C CA . ASP A 1 291 ? -25.490 -10.771 -32.899 1.00 93.44 291 ASP A CA 1
ATOM 2339 C C . ASP A 1 291 ? -25.496 -11.648 -31.629 1.00 93.44 291 ASP A C 1
ATOM 2341 O O . ASP A 1 291 ? -26.542 -12.022 -31.092 1.00 93.44 291 ASP A O 1
ATOM 2345 N N . PHE A 1 292 ? -24.319 -11.882 -31.035 1.00 91.75 292 PHE A N 1
ATOM 2346 C CA . PHE A 1 292 ? -24.205 -12.614 -29.773 1.00 91.75 292 PHE A CA 1
ATOM 2347 C C . PHE A 1 292 ? -24.850 -11.875 -28.586 1.00 91.75 292 PHE A C 1
ATOM 2349 O O . PHE A 1 292 ? -25.407 -12.512 -27.685 1.00 91.75 292 PHE A O 1
ATOM 2356 N N . LYS A 1 293 ? -24.821 -10.534 -28.561 1.00 91.44 293 LYS A N 1
ATOM 2357 C CA . LYS A 1 293 ? -25.552 -9.736 -27.557 1.00 91.44 293 LYS A CA 1
ATOM 2358 C C . LYS A 1 293 ? -27.056 -9.903 -27.707 1.00 91.44 293 LYS A C 1
ATOM 2360 O O . LYS A 1 293 ? -27.735 -10.032 -26.686 1.00 91.44 293 LYS A O 1
ATOM 2365 N N . GLU A 1 294 ? -27.563 -9.892 -28.936 1.00 92.75 294 GLU A N 1
ATOM 2366 C CA . GLU A 1 294 ? -28.984 -10.099 -29.213 1.00 92.75 294 GLU A CA 1
ATOM 2367 C C . GLU A 1 294 ? -29.432 -11.496 -28.783 1.00 92.75 294 GLU A C 1
ATOM 2369 O O . GLU A 1 294 ? -30.454 -11.635 -28.111 1.00 92.75 294 GLU A O 1
ATOM 2374 N N . GLU A 1 295 ? -28.635 -12.526 -29.064 1.00 90.69 295 GLU A N 1
ATOM 2375 C CA . GLU A 1 295 ? -28.919 -13.893 -28.620 1.00 90.69 295 GLU A CA 1
ATOM 2376 C C . GLU A 1 295 ? -28.944 -14.006 -27.086 1.00 90.69 295 GLU A C 1
ATOM 2378 O O . GLU A 1 295 ? -29.875 -14.567 -26.503 1.00 90.69 295 GLU A O 1
ATOM 2383 N N . LEU A 1 296 ? -27.976 -13.399 -26.391 1.00 88.44 296 LEU A N 1
ATOM 2384 C CA . LEU A 1 296 ? -27.997 -13.341 -24.926 1.00 88.44 296 LEU A CA 1
ATOM 2385 C C . LEU A 1 296 ? -29.208 -12.574 -24.384 1.00 88.44 296 LEU A C 1
ATOM 2387 O O . LEU A 1 296 ? -29.684 -12.879 -23.289 1.00 88.44 296 LEU A O 1
ATOM 2391 N N . GLN A 1 297 ? -29.695 -11.570 -25.108 1.00 88.12 297 GLN A N 1
ATOM 2392 C CA . GLN A 1 297 ? -30.877 -10.808 -24.725 1.00 88.12 297 GLN A CA 1
ATOM 2393 C C . GLN A 1 297 ? -32.157 -11.636 -24.904 1.00 88.12 297 GLN A C 1
ATOM 2395 O O . GLN A 1 297 ? -32.951 -11.713 -23.965 1.00 88.12 297 GLN A O 1
ATOM 2400 N N . LYS A 1 298 ? -32.298 -12.361 -26.020 1.00 90.75 298 LYS A N 1
ATOM 2401 C CA . LYS A 1 298 ? -33.400 -13.312 -26.250 1.00 90.75 298 LYS A CA 1
ATOM 2402 C C . LYS A 1 298 ? -33.463 -14.381 -25.161 1.00 90.75 298 LYS A C 1
ATOM 2404 O O . LYS A 1 298 ? -34.534 -14.660 -24.631 1.00 90.75 298 LYS A O 1
ATOM 2409 N N . ARG A 1 299 ? -32.315 -14.931 -24.747 1.00 86.50 299 ARG A N 1
ATOM 2410 C CA . ARG A 1 299 ? -32.268 -15.909 -23.647 1.00 86.50 299 ARG A CA 1
ATOM 2411 C C . ARG A 1 299 ? -32.699 -15.316 -22.299 1.00 86.50 299 ARG A C 1
ATOM 2413 O O . ARG A 1 299 ? -33.348 -16.003 -21.513 1.00 86.50 299 ARG A O 1
ATOM 2420 N N . LYS A 1 300 ? -32.396 -14.036 -22.029 1.00 84.56 300 LYS A N 1
ATOM 2421 C CA . LYS A 1 300 ? -32.890 -13.346 -20.816 1.00 84.56 300 LYS A CA 1
ATOM 2422 C C . LYS A 1 300 ? -34.399 -13.180 -20.854 1.00 84.56 300 LYS A C 1
ATOM 2424 O O . LYS A 1 300 ? -35.051 -13.371 -19.833 1.00 84.56 300 LYS A O 1
ATOM 2429 N N . GLU A 1 301 ? -34.937 -12.818 -22.012 1.00 87.50 301 GLU A N 1
ATOM 2430 C CA . GLU A 1 301 ? -36.376 -12.650 -22.221 1.00 87.50 301 GLU A CA 1
ATOM 2431 C C . GLU A 1 301 ? -37.122 -13.984 -22.118 1.00 87.50 301 GLU A C 1
ATOM 2433 O O . GLU A 1 301 ? -38.204 -14.034 -21.542 1.00 87.50 301 GLU A O 1
ATOM 2438 N N . ALA A 1 302 ? -36.495 -15.082 -22.548 1.00 87.69 302 ALA A N 1
ATOM 2439 C CA . ALA A 1 302 ? -36.982 -16.446 -22.343 1.00 87.69 302 ALA A CA 1
ATOM 2440 C C . ALA A 1 302 ? -36.910 -16.926 -20.875 1.00 87.69 302 ALA A C 1
ATOM 2442 O O . ALA A 1 302 ? -37.319 -18.045 -20.571 1.00 87.69 302 ALA A O 1
ATOM 2443 N N . GLY A 1 303 ? -36.404 -16.098 -19.954 1.00 77.81 303 GLY A N 1
ATOM 2444 C CA . GLY A 1 303 ? -36.340 -16.406 -18.527 1.00 77.81 303 GLY A CA 1
ATOM 2445 C C . GLY A 1 303 ? -35.151 -17.276 -18.116 1.00 77.81 303 GLY A C 1
ATOM 2446 O O . GLY A 1 303 ? -35.118 -17.755 -16.981 1.00 77.81 303 GLY A O 1
ATOM 2447 N N . GLU A 1 304 ? -34.154 -17.472 -18.985 1.00 78.31 304 GLU A N 1
ATOM 2448 C CA . GLU A 1 304 ? -32.920 -18.145 -18.590 1.00 78.31 304 GLU A CA 1
ATOM 2449 C C . GLU A 1 304 ? -32.145 -17.241 -17.617 1.00 78.31 304 GLU A C 1
ATOM 2451 O O . GLU A 1 304 ? -31.860 -16.069 -17.893 1.00 78.31 304 GLU A O 1
ATOM 2456 N N . ALA A 1 305 ? -31.826 -17.767 -16.431 1.00 63.84 305 ALA A N 1
ATOM 2457 C CA . ALA A 1 305 ? -31.178 -17.017 -15.360 1.00 63.84 305 ALA A CA 1
ATOM 2458 C C . ALA A 1 305 ? -29.714 -16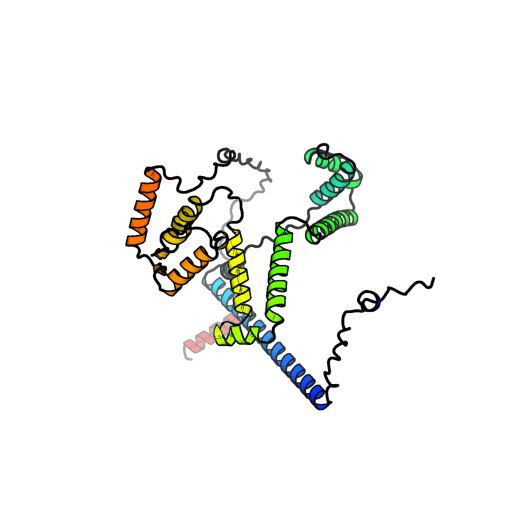.710 -15.714 1.00 63.84 305 ALA A C 1
ATOM 2460 O O . ALA A 1 305 ? -28.804 -17.381 -15.258 1.00 63.84 305 ALA A O 1
ATOM 2461 N N . ILE A 1 306 ? -29.481 -15.684 -16.532 1.00 58.94 306 ILE A N 1
ATOM 2462 C CA . ILE A 1 306 ? -28.181 -15.384 -17.158 1.00 58.94 306 ILE A CA 1
ATOM 2463 C C . ILE A 1 306 ? -27.204 -14.651 -16.225 1.00 58.94 306 ILE A C 1
ATOM 2465 O O . ILE A 1 306 ? -26.083 -14.345 -16.616 1.00 58.94 306 ILE A O 1
ATOM 2469 N N . CYS A 1 307 ? -27.599 -14.328 -14.992 1.00 54.91 307 CYS A N 1
ATOM 2470 C CA . CYS A 1 307 ? -26.707 -14.005 -13.871 1.00 54.91 307 CYS A CA 1
ATOM 2471 C C . CYS A 1 307 ? -27.508 -13.996 -12.567 1.00 54.91 307 CYS A C 1
ATOM 2473 O O . CYS A 1 307 ? -28.689 -13.644 -12.563 1.00 54.91 307 CYS A O 1
ATOM 2475 N N . MET A 1 308 ? -26.827 -14.227 -11.442 1.00 53.41 308 MET A N 1
ATOM 2476 C CA . MET A 1 308 ? -27.349 -13.798 -10.148 1.00 53.41 308 MET A CA 1
ATOM 2477 C C . MET A 1 308 ? -27.483 -12.274 -10.157 1.00 53.41 308 MET A C 1
ATOM 2479 O O . MET A 1 308 ? -26.489 -11.550 -10.095 1.00 53.41 308 MET A O 1
ATOM 2483 N N . VAL A 1 309 ? -28.715 -11.775 -10.244 1.00 53.06 309 VAL A N 1
ATOM 2484 C CA . VAL A 1 309 ? -29.007 -10.397 -9.855 1.00 53.06 309 VAL A CA 1
ATOM 2485 C C . VAL A 1 309 ? -28.692 -10.334 -8.368 1.00 53.06 309 VAL A C 1
ATOM 2487 O O . VAL A 1 309 ? -29.427 -10.890 -7.551 1.00 53.06 309 VAL A O 1
ATOM 2490 N N . HIS A 1 310 ? -27.553 -9.738 -8.011 1.00 52.56 310 HIS A N 1
ATOM 2491 C CA . HIS A 1 310 ? -27.209 -9.533 -6.610 1.00 52.56 310 HIS A CA 1
ATOM 2492 C C . HIS A 1 310 ? -28.401 -8.875 -5.915 1.00 52.56 310 HIS A C 1
ATOM 2494 O O . HIS A 1 310 ? -28.934 -7.876 -6.409 1.00 52.56 310 HIS A O 1
ATOM 2500 N N . LYS A 1 311 ? -28.840 -9.454 -4.787 1.00 61.22 311 LYS A N 1
ATOM 2501 C CA . LYS A 1 311 ? -29.883 -8.850 -3.952 1.00 61.22 311 LYS A CA 1
ATOM 2502 C C . LYS A 1 311 ? -29.506 -7.388 -3.744 1.00 61.22 311 LYS A C 1
ATOM 2504 O O . LYS A 1 311 ? -28.422 -7.104 -3.236 1.00 61.22 311 LYS A O 1
ATOM 2509 N N . LYS A 1 312 ? -30.385 -6.466 -4.151 1.00 60.84 312 LYS A N 1
ATOM 2510 C CA . LYS A 1 312 ? -30.224 -5.051 -3.806 1.00 60.84 312 LYS A CA 1
ATOM 2511 C C . LYS A 1 312 ? -30.082 -4.985 -2.287 1.00 60.84 312 LYS A C 1
ATOM 2513 O O . LYS A 1 312 ? -30.989 -5.414 -1.575 1.00 60.84 312 LYS A O 1
ATOM 2518 N N . CYS A 1 313 ? -28.934 -4.511 -1.803 1.00 48.91 313 CYS A N 1
ATOM 2519 C CA . CYS A 1 313 ? -28.724 -4.298 -0.376 1.00 48.91 313 CYS A CA 1
ATOM 2520 C C . CYS A 1 313 ? -29.868 -3.434 0.169 1.00 48.91 313 CYS A C 1
ATOM 2522 O O . CYS A 1 313 ? -30.228 -2.429 -0.447 1.00 48.91 313 CYS A O 1
ATOM 2524 N N . ALA A 1 314 ? -30.430 -3.816 1.319 1.00 62.00 314 ALA A N 1
ATOM 2525 C CA . ALA A 1 314 ? -31.580 -3.143 1.934 1.00 62.00 314 ALA A CA 1
ATOM 2526 C C . ALA A 1 314 ? -31.339 -1.640 2.211 1.00 62.00 314 ALA A C 1
ATOM 2528 O O . ALA A 1 314 ? -32.285 -0.865 2.333 1.00 62.00 314 ALA A O 1
ATOM 2529 N N . ASP A 1 315 ? -30.075 -1.213 2.234 1.00 60.12 315 ASP A N 1
ATOM 2530 C CA . ASP A 1 315 ? -29.658 0.171 2.467 1.00 60.12 315 ASP A CA 1
ATOM 2531 C C . ASP A 1 315 ? -29.663 1.062 1.212 1.00 60.12 315 ASP A C 1
ATOM 2533 O O . ASP A 1 315 ? -29.441 2.269 1.314 1.00 60.12 315 ASP A O 1
ATOM 2537 N N . ALA A 1 316 ? -29.970 0.519 0.029 1.00 53.44 316 ALA A N 1
ATOM 2538 C CA . ALA A 1 316 ? -29.908 1.249 -1.243 1.00 53.44 316 ALA A CA 1
ATOM 2539 C C . ALA A 1 316 ? -30.993 2.339 -1.434 1.00 53.44 316 ALA A C 1
ATOM 2541 O O . ALA A 1 316 ? -31.074 2.933 -2.506 1.00 53.44 316 ALA A O 1
ATOM 2542 N N . GLY A 1 317 ? -31.830 2.620 -0.427 1.00 52.16 317 GLY A N 1
ATOM 2543 C CA . GLY A 1 317 ? -32.990 3.514 -0.556 1.00 52.16 317 GLY A CA 1
ATOM 2544 C C . GLY A 1 317 ? -33.046 4.721 0.381 1.00 52.16 317 GLY A C 1
ATOM 2545 O O . GLY A 1 317 ? -33.955 5.536 0.237 1.00 52.16 317 GLY A O 1
ATOM 2546 N N . LYS A 1 318 ? -32.132 4.878 1.349 1.00 60.38 318 LYS A N 1
ATOM 2547 C CA . LYS A 1 318 ? -32.209 6.019 2.280 1.00 60.38 318 LYS A CA 1
ATOM 2548 C C . LYS A 1 318 ? -31.275 7.146 1.834 1.00 60.38 318 LYS A C 1
ATOM 2550 O O . LYS A 1 318 ? -30.067 7.030 2.044 1.00 60.38 318 LYS A O 1
ATOM 2555 N N . PRO A 1 319 ? -31.792 8.258 1.268 1.00 56.44 319 PRO A N 1
ATOM 2556 C CA . PRO A 1 319 ? -30.968 9.426 0.995 1.00 56.44 319 PRO A CA 1
ATOM 2557 C C . PRO A 1 319 ? -30.335 9.889 2.305 1.00 56.44 319 PRO A C 1
ATOM 2559 O O . PRO A 1 319 ? -31.017 10.195 3.288 1.00 56.44 319 PRO A O 1
ATOM 2562 N N . HIS A 1 320 ? -29.007 9.895 2.334 1.00 59.34 320 HIS A N 1
ATOM 2563 C CA . HIS A 1 320 ? -28.252 10.294 3.508 1.00 59.34 320 HIS A CA 1
ATOM 2564 C C . HIS A 1 320 ? -28.571 11.768 3.806 1.00 59.34 320 HIS A C 1
ATOM 2566 O O . HIS A 1 320 ? -28.204 12.659 3.037 1.00 59.34 320 HIS A O 1
ATOM 2572 N N . LYS A 1 321 ? -29.291 12.041 4.908 1.00 54.34 321 LYS A N 1
ATOM 2573 C CA . LYS A 1 321 ? -29.573 13.409 5.375 1.00 54.34 321 LYS A CA 1
ATOM 2574 C C . LYS A 1 321 ? -28.245 14.094 5.684 1.00 54.34 321 LYS A C 1
ATOM 2576 O O . LYS A 1 321 ? -27.678 13.949 6.766 1.00 54.34 321 LYS A O 1
ATOM 2581 N N . ARG A 1 322 ? -27.745 14.862 4.720 1.00 56.97 322 ARG A N 1
ATOM 2582 C CA . ARG A 1 322 ? -26.557 15.698 4.868 1.00 56.97 322 ARG A CA 1
ATOM 2583 C C . ARG A 1 322 ? -26.859 16.738 5.956 1.00 56.97 322 ARG A C 1
ATOM 2585 O O . ARG A 1 322 ? -27.647 17.656 5.737 1.00 56.97 322 ARG A O 1
ATOM 2592 N N . LYS A 1 323 ? -26.284 16.570 7.155 1.00 54.28 323 LYS A N 1
ATOM 2593 C CA . LYS A 1 323 ? -26.380 17.555 8.248 1.00 54.28 323 LYS A CA 1
ATOM 2594 C C . LYS A 1 323 ? -25.908 18.910 7.707 1.00 54.28 323 LYS A C 1
ATOM 2596 O O . LYS A 1 323 ? -24.732 19.059 7.375 1.00 54.28 323 LYS A O 1
ATOM 2601 N N . LYS A 1 324 ? -26.814 19.894 7.617 1.00 49.75 324 LYS A N 1
ATOM 2602 C CA . LYS A 1 324 ? -26.452 21.298 7.374 1.00 49.75 324 LYS A CA 1
ATOM 2603 C C . LYS A 1 324 ? -25.454 21.703 8.462 1.00 49.75 324 LYS A C 1
ATOM 2605 O O . LYS A 1 324 ? -25.797 21.703 9.644 1.00 49.75 324 LYS A O 1
ATOM 2610 N N . ARG A 1 325 ? -24.208 21.990 8.071 1.00 45.62 325 ARG A N 1
ATOM 2611 C CA . ARG A 1 325 ? -23.208 22.575 8.973 1.00 45.62 325 ARG A CA 1
ATOM 2612 C C . ARG A 1 325 ? -23.785 23.902 9.460 1.00 45.62 325 ARG A C 1
ATOM 2614 O O . ARG A 1 325 ? -24.118 24.753 8.640 1.00 45.62 325 ARG A O 1
ATOM 2621 N N . LYS A 1 326 ? -23.937 24.052 10.777 1.00 42.81 326 LYS A N 1
ATOM 2622 C CA . LYS A 1 326 ? -24.231 25.348 11.389 1.00 42.81 326 LYS A CA 1
ATOM 2623 C C . LYS A 1 326 ? -23.053 26.266 11.065 1.00 42.81 326 LYS A C 1
ATOM 2625 O O . LYS A 1 326 ? -21.923 25.980 11.454 1.00 42.81 326 LYS A O 1
ATOM 2630 N N . SER A 1 327 ? -23.317 27.308 10.289 1.00 39.47 327 SER A N 1
ATOM 2631 C CA . SER A 1 327 ? -22.398 28.413 10.054 1.00 39.47 327 SER A CA 1
ATOM 2632 C C . SER A 1 327 ? -22.134 29.099 11.391 1.00 39.47 327 SER A C 1
ATOM 2634 O O . SER A 1 327 ? -23.029 29.739 11.942 1.00 39.47 327 SER A O 1
ATOM 2636 N N . HIS A 1 328 ? -20.925 28.952 11.929 1.00 40.56 328 HIS A N 1
ATOM 2637 C CA . HIS A 1 328 ? -20.464 29.866 12.961 1.00 40.56 328 HIS A CA 1
ATOM 2638 C C . HIS A 1 328 ? -20.186 31.214 12.299 1.00 40.56 328 HIS A C 1
ATOM 2640 O O . HIS A 1 328 ? -19.314 31.344 11.445 1.00 40.56 328 HIS A O 1
ATOM 2646 N N . THR A 1 329 ? -20.988 32.196 12.689 1.00 40.41 329 THR A N 1
ATOM 2647 C CA . THR A 1 329 ? -20.800 33.622 12.456 1.00 40.41 329 THR A CA 1
ATOM 2648 C C . THR A 1 329 ? -19.448 34.065 13.013 1.00 40.41 329 THR A C 1
ATOM 2650 O O . THR A 1 329 ? -19.307 34.258 14.221 1.00 40.41 329 THR A O 1
ATOM 2653 N N . SER A 1 330 ? -18.450 34.243 12.147 1.00 36.47 330 SER A N 1
ATOM 2654 C CA . SER A 1 330 ? -17.283 35.069 12.454 1.00 36.47 330 SER A CA 1
ATOM 2655 C C . SER A 1 330 ? -17.556 36.494 11.982 1.00 36.47 330 SER A C 1
ATOM 2657 O O . SER A 1 330 ? -17.866 36.728 10.816 1.00 36.47 330 SER A O 1
ATOM 2659 N N . LYS A 1 331 ? -17.475 37.410 12.944 1.00 37.59 331 LYS A N 1
ATOM 2660 C CA . LYS A 1 331 ? -17.638 38.862 12.861 1.00 37.59 331 LYS A CA 1
ATOM 2661 C C . LYS A 1 331 ? -17.157 39.475 11.540 1.00 37.59 331 LYS A C 1
ATOM 2663 O O . LYS A 1 3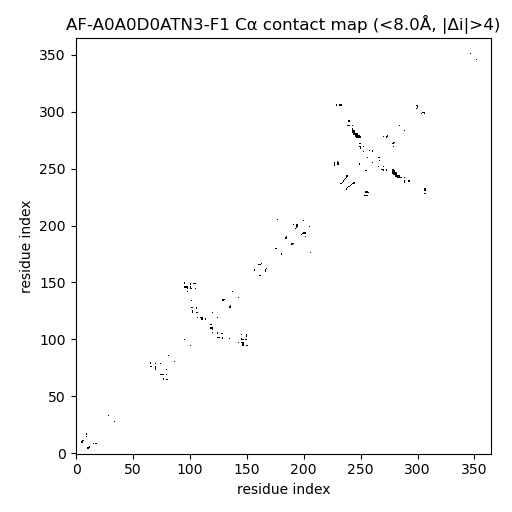31 ? -16.006 39.309 11.145 1.00 37.59 331 LYS A O 1
ATOM 2668 N N . GLN A 1 332 ? -18.048 40.261 10.937 1.00 36.56 332 GLN A N 1
ATOM 2669 C CA . GLN A 1 332 ? -17.718 41.308 9.979 1.00 36.56 332 GLN A CA 1
ATOM 2670 C C . GLN A 1 332 ? -16.708 42.276 10.613 1.00 36.56 332 GLN A C 1
ATOM 2672 O O . GLN A 1 332 ? -16.980 42.857 11.661 1.00 36.56 332 GLN A O 1
ATOM 2677 N N . SER A 1 333 ? -15.568 42.466 9.952 1.00 35.91 333 SER A N 1
ATOM 2678 C CA . SER A 1 333 ? -14.763 43.678 10.065 1.00 35.91 333 SER A CA 1
ATOM 2679 C C . SER A 1 333 ? -14.727 44.332 8.689 1.00 35.91 333 SER A C 1
ATOM 2681 O O . SER A 1 333 ? -14.469 43.696 7.670 1.00 35.91 333 SER A O 1
ATOM 2683 N N . SER A 1 334 ? -15.104 45.598 8.694 1.00 41.12 334 SER A N 1
ATOM 2684 C CA . SER A 1 334 ? -15.288 46.526 7.590 1.00 41.12 334 SER A CA 1
ATOM 2685 C C . SER A 1 334 ? -14.031 46.766 6.748 1.00 41.12 334 SER A C 1
ATOM 2687 O O . SER A 1 334 ? -12.988 47.089 7.311 1.00 41.12 334 SER A O 1
ATOM 2689 N N . ARG A 1 335 ? -14.178 46.819 5.417 1.00 31.94 335 ARG A N 1
ATOM 2690 C CA . ARG A 1 335 ? -13.895 48.038 4.627 1.00 31.94 335 ARG A CA 1
ATOM 2691 C C . ARG A 1 335 ? -14.254 47.851 3.152 1.00 31.94 335 ARG A C 1
ATOM 2693 O O . ARG A 1 335 ? -13.703 47.014 2.448 1.00 31.94 335 ARG A O 1
ATOM 2700 N N . LEU A 1 336 ? -15.196 48.678 2.714 1.00 38.62 336 LEU A N 1
ATOM 2701 C CA . LEU A 1 336 ? -15.468 48.992 1.318 1.00 38.62 336 LEU A CA 1
ATOM 2702 C C . LEU A 1 336 ? -14.311 49.810 0.720 1.00 38.62 336 LEU A C 1
ATOM 2704 O O . LEU A 1 336 ? -13.776 50.685 1.392 1.00 38.62 336 LEU A O 1
ATOM 2708 N N . LYS A 1 337 ? -14.051 49.543 -0.567 1.00 42.12 337 LYS A N 1
ATOM 2709 C CA . LYS A 1 337 ? -13.580 50.450 -1.633 1.00 42.12 337 LYS A CA 1
ATOM 2710 C C . LYS A 1 337 ? -12.328 51.301 -1.359 1.00 42.12 337 LYS A C 1
ATOM 2712 O O . LYS A 1 337 ? -12.399 52.328 -0.701 1.00 42.12 337 LYS A O 1
ATOM 2717 N N . ASN A 1 338 ? -11.241 50.966 -2.058 1.00 35.31 338 ASN A N 1
ATOM 2718 C CA . ASN A 1 338 ? -10.479 51.967 -2.808 1.00 35.31 338 ASN A CA 1
ATOM 2719 C C . ASN A 1 338 ? -9.683 51.300 -3.939 1.00 35.31 338 ASN A C 1
ATOM 2721 O O . ASN A 1 338 ? -8.680 50.633 -3.706 1.00 35.31 338 ASN A O 1
ATOM 2725 N N . MET A 1 339 ? -10.167 51.477 -5.170 1.00 41.88 339 MET A N 1
ATOM 2726 C CA . MET A 1 339 ? -9.336 51.412 -6.367 1.00 41.88 339 MET A CA 1
ATOM 2727 C C . MET A 1 339 ? -8.628 52.760 -6.506 1.00 41.88 339 MET A C 1
ATOM 2729 O O . MET A 1 339 ? -9.299 53.786 -6.592 1.00 41.88 339 MET A O 1
ATOM 2733 N N . GLN A 1 340 ? -7.300 52.742 -6.570 1.00 39.97 340 GLN A N 1
ATOM 2734 C CA . GLN A 1 340 ? -6.463 53.789 -7.158 1.00 39.97 340 GLN A CA 1
ATOM 2735 C C . GLN A 1 340 ? -5.281 53.105 -7.882 1.00 39.97 340 GLN A C 1
ATOM 2737 O O . GLN A 1 340 ? -4.931 51.974 -7.533 1.00 39.97 340 GLN A O 1
ATOM 2742 N N . PRO A 1 341 ? -4.751 53.729 -8.948 1.00 36.53 341 PRO A N 1
ATOM 2743 C CA . PRO A 1 341 ? -3.973 53.079 -9.998 1.00 36.53 341 PRO A CA 1
ATOM 2744 C C . PRO A 1 341 ? -2.500 52.866 -9.623 1.00 36.53 341 PRO A C 1
ATOM 2746 O O . PRO A 1 341 ? -1.967 53.533 -8.741 1.00 36.53 341 PRO A O 1
ATOM 2749 N N . ARG A 1 342 ? -1.855 51.934 -10.344 1.00 38.31 342 ARG A N 1
ATOM 2750 C CA . ARG A 1 342 ? -0.413 51.630 -10.303 1.00 38.31 342 ARG A CA 1
ATOM 2751 C C . ARG A 1 342 ? 0.431 52.908 -10.212 1.00 38.31 342 ARG A C 1
ATOM 2753 O O . ARG A 1 342 ? 0.465 53.693 -11.158 1.00 38.31 342 ARG A O 1
ATOM 2760 N N . SER A 1 343 ? 1.159 53.072 -9.112 1.00 37.00 343 SER A N 1
ATOM 2761 C CA . SER A 1 343 ? 2.320 53.955 -9.050 1.00 37.00 343 SER A CA 1
ATOM 2762 C C . SER A 1 343 ? 3.439 53.374 -9.917 1.00 37.00 343 SER A C 1
ATOM 2764 O O . SER A 1 343 ? 3.739 52.185 -9.824 1.00 37.00 343 SER A O 1
ATOM 2766 N N . ARG A 1 344 ? 4.014 54.224 -10.776 1.00 40.31 344 ARG A N 1
ATOM 2767 C CA . ARG A 1 344 ? 5.228 53.969 -11.564 1.00 40.31 344 ARG A CA 1
ATOM 2768 C C . ARG A 1 344 ? 6.362 53.528 -10.635 1.00 40.31 344 ARG A C 1
ATOM 2770 O O . ARG A 1 344 ? 6.658 54.243 -9.680 1.00 40.31 344 ARG A O 1
ATOM 2777 N N . GLU A 1 345 ? 6.982 52.390 -10.924 1.00 42.94 345 GLU A N 1
ATOM 2778 C CA . GLU A 1 345 ? 8.287 52.057 -10.354 1.00 42.94 345 GLU A CA 1
ATOM 2779 C C . GLU A 1 345 ? 9.345 52.967 -10.985 1.00 42.94 345 GLU A C 1
ATOM 2781 O O . GLU A 1 345 ? 9.331 53.239 -12.187 1.00 42.94 345 GLU A O 1
ATOM 2786 N N . ILE A 1 346 ? 10.193 53.511 -10.118 1.00 45.94 346 ILE A N 1
ATOM 2787 C CA . ILE A 1 346 ? 11.337 54.353 -10.447 1.00 45.94 346 ILE A CA 1
ATOM 2788 C C . ILE A 1 346 ? 12.431 53.408 -10.942 1.00 45.94 346 ILE A C 1
ATOM 2790 O O . ILE A 1 346 ? 12.853 52.519 -10.205 1.00 45.94 346 ILE A O 1
ATOM 2794 N N . ILE A 1 347 ? 12.832 53.588 -12.197 1.00 44.06 347 ILE A N 1
ATOM 2795 C CA . ILE A 1 347 ? 13.936 52.871 -12.839 1.00 44.06 347 ILE A CA 1
ATOM 2796 C C . ILE A 1 347 ? 15.240 53.333 -12.175 1.00 44.06 347 ILE A C 1
ATOM 2798 O O . ILE A 1 347 ? 15.440 54.530 -11.975 1.00 44.06 347 ILE A O 1
ATOM 2802 N N . SER A 1 348 ? 16.087 52.379 -11.789 1.00 47.59 348 SER A N 1
ATOM 2803 C CA . SER A 1 348 ? 17.433 52.632 -11.257 1.00 47.59 348 SER A CA 1
ATOM 2804 C C . SER A 1 348 ? 18.281 53.355 -12.307 1.00 47.59 348 SER A C 1
ATOM 2806 O O . SER A 1 348 ? 18.260 52.955 -13.468 1.00 47.59 348 SER A O 1
ATOM 2808 N N . ASP A 1 349 ? 19.076 54.357 -11.916 1.00 48.25 349 ASP A N 1
ATOM 2809 C CA . ASP A 1 349 ? 19.949 55.123 -12.828 1.00 48.25 349 ASP A CA 1
ATOM 2810 C C . ASP A 1 349 ? 20.899 54.224 -13.659 1.00 48.25 349 ASP A C 1
ATOM 2812 O O . ASP A 1 349 ? 21.330 54.607 -14.744 1.00 48.25 349 ASP A O 1
ATOM 2816 N N . SER A 1 350 ? 21.156 52.986 -13.212 1.00 55.12 350 SER A N 1
ATOM 2817 C CA . SER A 1 350 ? 21.908 51.971 -13.968 1.00 55.12 350 SER A CA 1
ATOM 2818 C C . SER A 1 350 ? 21.195 51.443 -15.221 1.00 55.12 350 SER A C 1
ATOM 2820 O O . SER A 1 350 ? 21.858 51.068 -16.179 1.00 55.12 350 SER A O 1
ATOM 2822 N N . GLU A 1 351 ? 19.860 51.391 -15.225 1.00 54.72 351 GLU A N 1
ATOM 2823 C CA . GLU A 1 351 ? 19.060 50.928 -16.371 1.00 54.72 351 GLU A CA 1
ATOM 2824 C C . GLU A 1 351 ? 18.837 52.054 -17.398 1.00 54.72 351 GLU A C 1
ATOM 2826 O O . GLU A 1 351 ? 18.555 51.781 -18.562 1.00 54.72 351 GLU A O 1
ATOM 2831 N N . VAL A 1 352 ? 19.004 53.325 -17.009 1.00 57.19 352 VAL A N 1
ATOM 2832 C CA . VAL A 1 352 ? 18.903 54.469 -17.935 1.00 57.19 352 VAL A CA 1
ATOM 2833 C C . VAL A 1 352 ? 20.148 54.568 -18.826 1.00 57.19 352 VAL A C 1
ATOM 2835 O O . VAL A 1 352 ? 20.016 54.797 -20.026 1.00 57.19 352 VAL A O 1
ATOM 2838 N N . GLU A 1 353 ? 21.338 54.318 -18.275 1.00 59.59 353 GLU A N 1
ATOM 2839 C CA . GLU A 1 353 ? 22.603 54.260 -19.031 1.00 59.59 353 GLU A CA 1
ATOM 2840 C C . GLU A 1 353 ? 22.607 53.115 -20.061 1.00 59.59 353 GLU A C 1
ATOM 2842 O O . GLU A 1 353 ? 23.042 53.294 -21.200 1.00 59.59 353 GLU A O 1
ATOM 2847 N N . GLU A 1 354 ? 22.048 51.953 -19.707 1.00 60.72 354 GLU A N 1
ATOM 2848 C CA . GLU A 1 354 ? 21.982 50.792 -20.604 1.00 60.72 354 GLU A CA 1
ATOM 2849 C C . GLU A 1 354 ? 21.013 51.031 -21.777 1.00 60.72 354 GLU A C 1
ATOM 2851 O O . GLU A 1 354 ? 21.286 50.650 -22.919 1.00 60.72 354 GLU A O 1
ATOM 2856 N N . VAL A 1 355 ? 19.916 51.753 -21.529 1.00 61.81 355 VAL A N 1
ATOM 2857 C CA . VAL A 1 355 ? 18.952 52.147 -22.567 1.00 61.81 355 VAL A CA 1
ATOM 2858 C C . VAL A 1 355 ? 19.509 53.251 -23.472 1.00 61.81 355 VAL A C 1
ATOM 2860 O O . VAL A 1 355 ? 19.292 53.195 -24.684 1.00 61.81 355 VAL A O 1
ATOM 2863 N N . ILE A 1 356 ? 20.262 54.217 -22.933 1.00 64.06 356 ILE A N 1
ATOM 2864 C CA . ILE A 1 356 ? 20.919 55.264 -23.737 1.00 64.06 356 ILE A CA 1
ATOM 2865 C C . ILE A 1 356 ? 22.001 54.649 -24.634 1.00 64.06 356 ILE A C 1
ATOM 2867 O O . ILE A 1 356 ? 22.010 54.918 -25.834 1.00 64.06 356 ILE A O 1
ATOM 2871 N N . SER A 1 357 ? 22.824 53.740 -24.103 1.00 69.12 357 SER A N 1
ATOM 2872 C CA . SER A 1 357 ? 23.850 53.035 -24.884 1.00 69.12 357 SER A CA 1
ATOM 2873 C C . SER A 1 357 ? 23.241 52.169 -26.000 1.00 69.12 357 SER A C 1
ATOM 2875 O O . SER A 1 357 ? 23.753 52.124 -27.121 1.00 69.12 357 SER A O 1
ATOM 2877 N N . SER A 1 358 ? 22.089 51.541 -25.739 1.00 64.75 358 SER A N 1
ATOM 2878 C CA . SER A 1 358 ? 21.357 50.771 -26.752 1.00 64.75 358 SER A CA 1
ATOM 2879 C C . SER A 1 358 ? 20.702 51.660 -27.824 1.00 64.75 358 SER A C 1
ATOM 2881 O O . SER A 1 358 ? 20.632 51.272 -28.992 1.00 64.75 358 SER A O 1
ATOM 2883 N N . MET A 1 359 ? 20.267 52.877 -27.470 1.00 64.25 359 MET A N 1
ATOM 2884 C CA . MET A 1 359 ? 19.726 53.851 -28.429 1.00 64.25 359 MET A CA 1
ATOM 2885 C C . MET A 1 359 ? 20.805 54.506 -29.299 1.00 64.25 359 MET A C 1
ATOM 2887 O O . MET A 1 359 ? 20.568 54.697 -30.492 1.00 64.25 359 MET A O 1
ATOM 2891 N N . GLU A 1 360 ? 21.984 54.812 -28.754 1.00 69.69 360 GLU A N 1
ATOM 2892 C CA . GLU A 1 360 ? 23.115 55.336 -29.536 1.00 69.69 360 GLU A CA 1
ATOM 2893 C C . GLU A 1 360 ? 23.608 54.303 -30.560 1.00 69.69 360 GLU A C 1
ATOM 2895 O O . GLU A 1 360 ? 23.798 54.633 -31.732 1.00 69.69 360 GLU A O 1
ATOM 2900 N N . ALA A 1 361 ? 23.669 53.024 -30.172 1.00 70.31 361 ALA A N 1
ATOM 2901 C CA . ALA A 1 361 ? 24.007 51.926 -31.078 1.00 70.31 361 ALA A CA 1
ATOM 2902 C C . ALA A 1 361 ? 22.976 51.722 -32.209 1.00 70.31 361 ALA A C 1
ATOM 2904 O O . ALA A 1 361 ? 23.334 51.284 -33.303 1.00 70.31 361 ALA A O 1
ATOM 2905 N N . ALA A 1 362 ? 21.701 52.045 -31.971 1.00 63.69 362 ALA A N 1
ATOM 2906 C CA . ALA A 1 362 ? 20.632 51.909 -32.962 1.00 63.69 362 ALA A CA 1
ATOM 2907 C C . ALA A 1 362 ? 20.528 53.105 -33.926 1.00 63.69 362 ALA A C 1
ATOM 2909 O O . ALA A 1 362 ? 19.987 52.954 -35.023 1.00 63.69 362 ALA A O 1
ATOM 2910 N N . LEU A 1 363 ? 21.036 54.281 -33.537 1.00 60.69 363 LEU A N 1
ATOM 2911 C CA . LEU A 1 363 ? 21.033 55.489 -34.371 1.00 60.69 363 LEU A CA 1
ATOM 2912 C C . LEU A 1 363 ? 22.328 55.700 -35.168 1.00 60.69 363 LEU A C 1
ATOM 2914 O O . LEU A 1 363 ? 22.361 56.591 -36.014 1.00 60.69 363 LEU A O 1
ATOM 2918 N N . GLY A 1 364 ? 23.344 54.855 -34.971 1.00 57.19 364 GLY A N 1
ATOM 2919 C CA . GLY A 1 364 ? 24.531 54.809 -35.825 1.00 57.19 364 GLY A CA 1
ATOM 2920 C C . GLY A 1 364 ? 25.318 56.121 -35.868 1.00 57.19 364 GLY A C 1
ATOM 2921 O O . GLY A 1 364 ? 25.687 56.560 -36.958 1.00 57.19 364 GLY A O 1
ATOM 2922 N N . MET A 1 365 ? 25.542 56.743 -34.704 1.00 49.38 365 MET A N 1
ATOM 2923 C CA . MET A 1 365 ? 26.596 57.753 -34.533 1.00 49.38 365 MET A CA 1
ATOM 2924 C C . MET A 1 365 ? 27.908 57.106 -34.106 1.00 49.38 365 MET A C 1
ATOM 2926 O O . MET A 1 365 ? 27.854 56.154 -33.295 1.00 49.38 365 MET A O 1
#

Sequence (365 aa):
MERGNNSSWAARNPTHPVIPMQSNGGGRLTEAQKASRTLKTAQNKERSKALQEAITQFVQEQGKRLHDLALTHHISDNHIKNLISLETYYKKAREPQLQNALIHTKSKEVNEGLAHGQKYTMAEIQKMVADDPNMCNLSREQKKDFIKQLMDYHEMKTSGVQASNLHALRDRTGIYATVLMSTWITTDNASEFWEDQIEVALNNMAHQFEEWACIQKMNIFVREDLPSLQRQNYDKAIVLVYGIKLDGWPVGLPFIAPSHLHTVVEVRTLRDALKIGSCQWMKLTQWEIDDFKEELQKRKEAGEAICMVHKKCADAGKPHKRKKRKSHTSKQSSRLKNMQPRSREIISDSEVEEVISSMEAALGM

Foldseek 3Di:
DDDPDCPDPCSVCVPDDDDPPPPPPPPDDDPVNVVVVVVVVVVVVVVVVVVVVVVVVVVVVVLVVLVVVCVVVVHDSVVSVCVVPPPPPPPPDDQDDLLNLLLVVLQCVQCVPPDDPPGDDSVVSSVVLVPDPDNVPDDPVRSVVSSVVVVVVVVCVVPPPPPDVVSVVVVVLVVCLVVVCVVQVVPVCNQVCCCPVVVDGPVVVSVVVVVVVVVCVVPPDDDDPDQVQAVLCCLPVPCLPQQKDWAQQDPPAGPDDPVPPPDPVNVVSRVVCVVVVSIDIDRHDPVRSVVSVVVVVVCVVVVPCSHPPPPDPPPPPDDPPDPDPPDDDDDDDDDDDDDDDDDDDDDDPVVVVVVVVVVCVVVPD